Protein AF-A0A7C3TNB1-F1 (afdb_monomer)

Mean predicted aligned error: 11.95 Å

Foldseek 3Di:
DDCLLVVLLVVQLCVCCVPQLVFDKDWDDKDWDDPVPPLCVVFFKKKKKFKDDQKGWIKIKGHHQQVLQSSLCSNVVHGDDGCDPSSQVSVQVSVVSSCVRSQVSRPRDHMDMDRIGMDTPVPDDGPPPWIKMWIWMAGPRGIMIIIDTIDGDHPPPDPDPDDDDDDDDDDDDDDDDDDDDDDDDDDDDDDDDDD

Structure (mmCIF, N/CA/C/O backbone):
data_AF-A0A7C3TNB1-F1
#
_entry.id   AF-A0A7C3TNB1-F1
#
loop_
_atom_site.group_PDB
_atom_site.id
_atom_site.type_symbol
_atom_site.label_atom_id
_atom_site.label_alt_id
_atom_site.label_comp_id
_atom_site.label_asym_id
_atom_site.label_entity_id
_atom_site.label_seq_id
_atom_site.pdbx_PDB_ins_code
_atom_site.Cartn_x
_atom_site.Cartn_y
_atom_site.Cartn_z
_atom_site.occupancy
_atom_site.B_iso_or_equiv
_atom_site.auth_seq_id
_atom_site.auth_comp_id
_atom_site.auth_asym_id
_atom_site.auth_atom_id
_atom_site.pdbx_PDB_model_num
ATOM 1 N N . MET A 1 1 ? -13.016 -4.928 13.320 1.00 65.12 1 MET A N 1
ATOM 2 C CA . MET A 1 1 ? -13.107 -3.866 12.292 1.00 65.12 1 MET A CA 1
ATOM 3 C C . MET A 1 1 ? -14.319 -4.150 11.426 1.00 65.12 1 MET A C 1
ATOM 5 O O . MET A 1 1 ? -14.503 -5.307 11.070 1.00 65.12 1 MET A O 1
ATOM 9 N N . ASN A 1 2 ? -15.154 -3.152 11.138 1.00 78.19 2 ASN A N 1
ATOM 10 C CA . ASN A 1 2 ? -16.321 -3.333 10.271 1.00 78.19 2 ASN A CA 1
ATOM 11 C C . ASN A 1 2 ? -15.871 -3.412 8.796 1.00 78.19 2 ASN A 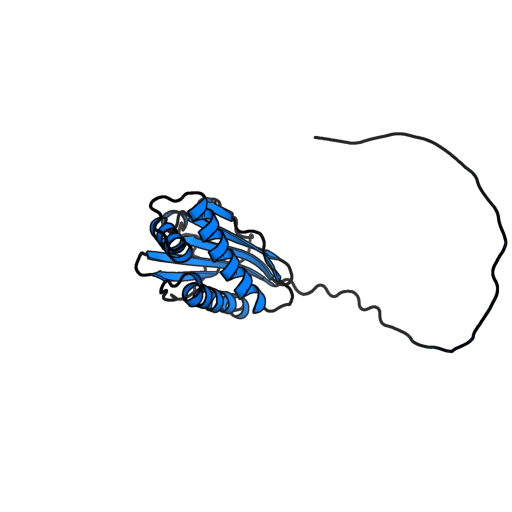C 1
ATOM 13 O O . ASN A 1 2 ? -15.027 -2.627 8.365 1.00 78.19 2 ASN A O 1
ATOM 17 N N . VAL A 1 3 ? -16.440 -4.350 8.031 1.00 82.50 3 VAL A N 1
ATOM 18 C CA . VAL A 1 3 ? -16.178 -4.565 6.593 1.00 82.50 3 VAL A CA 1
ATOM 19 C C . VAL A 1 3 ? -16.434 -3.296 5.765 1.00 82.50 3 VAL A C 1
ATOM 21 O O . VAL A 1 3 ? -15.752 -3.070 4.766 1.00 82.50 3 VAL A O 1
ATOM 24 N N . ALA A 1 4 ? -17.327 -2.413 6.226 1.00 86.56 4 ALA A N 1
ATOM 25 C CA . ALA A 1 4 ? -17.573 -1.099 5.627 1.00 86.56 4 ALA A CA 1
ATOM 26 C C . ALA A 1 4 ? -16.318 -0.201 5.524 1.00 86.56 4 ALA A C 1
ATOM 28 O O . ALA A 1 4 ? -16.255 0.635 4.632 1.00 86.56 4 ALA A O 1
ATOM 29 N N . TYR A 1 5 ? -15.298 -0.399 6.371 1.00 89.62 5 TYR A N 1
ATOM 30 C CA . TYR A 1 5 ? -14.013 0.318 6.285 1.00 89.62 5 TYR A CA 1
ATOM 31 C C . TYR A 1 5 ? -12.974 -0.382 5.391 1.00 89.62 5 TYR A C 1
ATOM 33 O O . TYR A 1 5 ? -11.908 0.175 5.150 1.00 89.62 5 TYR A O 1
ATOM 41 N N . ILE A 1 6 ? -13.254 -1.599 4.910 1.00 92.50 6 ILE A N 1
ATOM 42 C CA . ILE A 1 6 ? -12.349 -2.394 4.063 1.00 92.50 6 ILE A CA 1
ATOM 43 C C . ILE A 1 6 ? -12.781 -2.352 2.596 1.00 92.50 6 ILE A C 1
ATOM 45 O O . ILE A 1 6 ? -11.940 -2.159 1.719 1.00 92.50 6 ILE A O 1
ATOM 49 N N .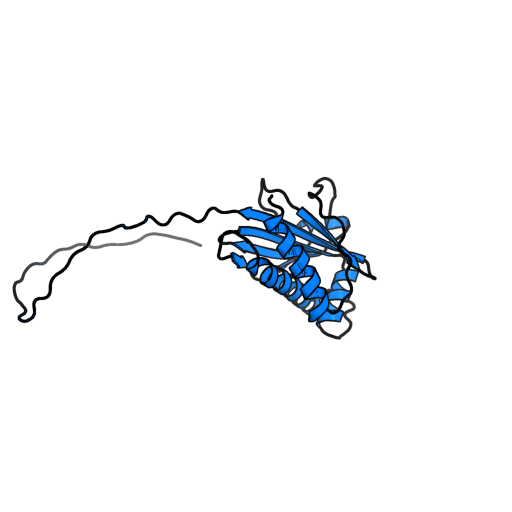 ASN A 1 7 ? -14.085 -2.467 2.324 1.00 94.44 7 ASN A N 1
ATOM 50 C CA . ASN A 1 7 ? -14.630 -2.443 0.963 1.00 94.44 7 ASN A CA 1
ATOM 51 C C . ASN A 1 7 ? -14.191 -1.217 0.131 1.00 94.44 7 ASN A C 1
ATOM 53 O O . ASN A 1 7 ? -13.831 -1.422 -1.029 1.00 94.44 7 ASN A O 1
ATOM 57 N N . PRO A 1 8 ? -14.111 0.015 0.683 1.00 95.50 8 PRO A N 1
ATOM 58 C CA . PRO A 1 8 ? -13.577 1.169 -0.040 1.00 95.50 8 PRO A CA 1
ATOM 59 C C . PRO A 1 8 ? -12.167 0.957 -0.601 1.00 95.50 8 PRO A C 1
ATOM 61 O O . PRO A 1 8 ? -11.894 1.360 -1.727 1.00 95.50 8 P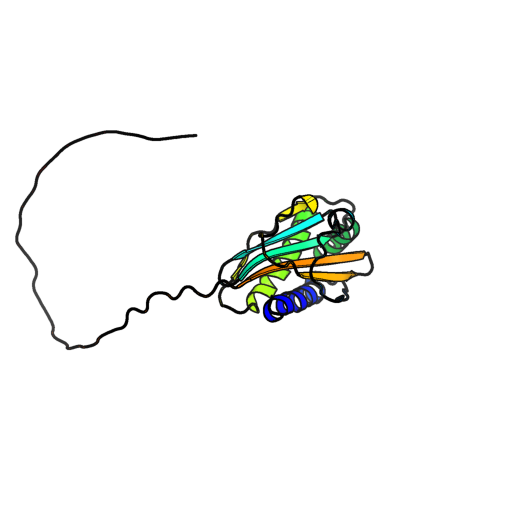RO A O 1
ATOM 64 N N . PHE A 1 9 ? -11.281 0.259 0.119 1.00 96.62 9 PHE A N 1
ATOM 65 C CA . PHE A 1 9 ? -9.929 -0.046 -0.365 1.00 96.62 9 PHE A CA 1
ATOM 66 C C . PHE A 1 9 ? -9.913 -1.132 -1.445 1.00 96.62 9 PHE A C 1
ATOM 68 O O . PHE A 1 9 ? -9.092 -1.053 -2.361 1.00 96.62 9 PHE A O 1
ATOM 75 N N . LEU A 1 10 ? -10.829 -2.108 -1.384 1.00 96.12 10 LEU A N 1
ATOM 76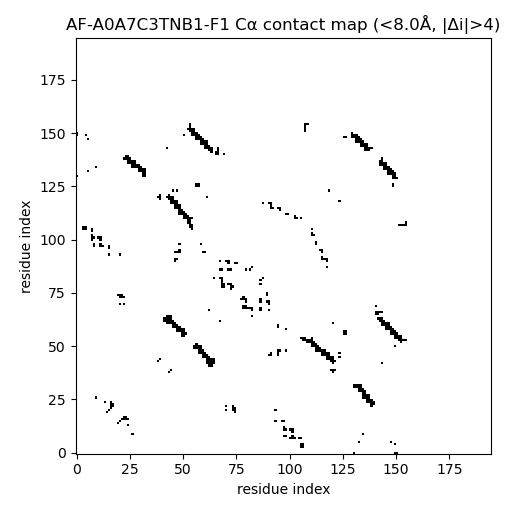 C CA . LEU A 1 10 ? -10.994 -3.125 -2.433 1.00 96.12 10 LEU A CA 1
ATOM 77 C C . LEU A 1 10 ? -11.388 -2.471 -3.763 1.00 96.12 10 LEU A C 1
ATOM 79 O O . LEU A 1 10 ? -10.736 -2.692 -4.788 1.00 96.12 10 LEU A O 1
ATOM 83 N N . THR A 1 11 ? -12.417 -1.622 -3.724 1.00 96.31 11 THR A N 1
ATOM 84 C CA . THR A 1 11 ? -12.925 -0.891 -4.890 1.00 96.31 11 THR A CA 1
ATOM 85 C C . THR A 1 11 ? -11.907 0.131 -5.391 1.00 96.31 11 THR A C 1
ATOM 87 O O . THR A 1 11 ? -11.589 0.136 -6.578 1.00 96.31 11 THR A O 1
ATOM 90 N N . ALA A 1 12 ? -11.320 0.942 -4.503 1.00 97.38 12 ALA A N 1
ATOM 91 C CA . ALA A 1 12 ? -10.315 1.940 -4.870 1.00 97.38 12 ALA A CA 1
ATOM 92 C C . ALA A 1 12 ? -9.081 1.321 -5.535 1.00 97.38 12 ALA 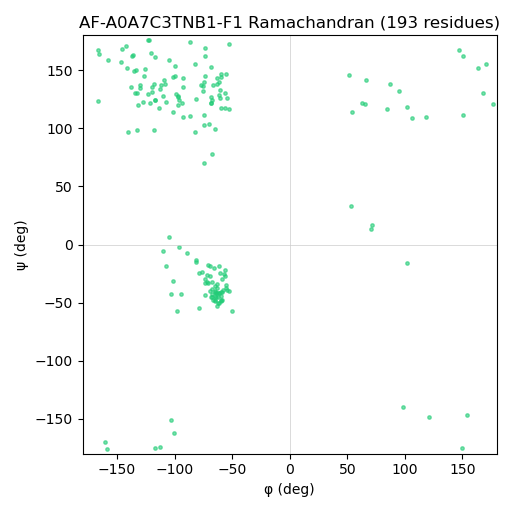A C 1
ATOM 94 O O . ALA A 1 12 ? -8.667 1.788 -6.594 1.00 97.38 12 ALA A O 1
ATOM 95 N N . THR A 1 13 ? -8.518 0.250 -4.962 1.00 97.62 13 THR A N 1
ATOM 96 C CA . THR A 1 13 ? -7.355 -0.434 -5.552 1.00 97.62 13 THR A CA 1
ATOM 97 C C . THR A 1 13 ? -7.710 -1.012 -6.918 1.00 97.62 13 THR A C 1
ATOM 99 O O . THR A 1 13 ? -6.982 -0.789 -7.880 1.00 97.62 13 THR A O 1
ATOM 102 N N . THR A 1 14 ? -8.862 -1.677 -7.043 1.00 96.69 14 THR A N 1
ATOM 103 C CA . THR A 1 14 ? -9.322 -2.228 -8.329 1.00 96.69 14 THR A CA 1
ATOM 104 C C . THR A 1 14 ? -9.468 -1.135 -9.391 1.00 96.69 14 THR A C 1
ATOM 106 O O . THR A 1 14 ? -8.914 -1.268 -10.482 1.00 96.69 14 THR A O 1
ATOM 109 N N . ASN A 1 15 ? -10.123 -0.022 -9.055 1.00 97.00 15 ASN A N 1
ATOM 110 C CA . ASN A 1 15 ? -10.346 1.090 -9.977 1.00 97.00 15 ASN A CA 1
ATOM 111 C C . ASN A 1 15 ? -9.030 1.762 -10.399 1.00 97.00 15 ASN A C 1
ATOM 113 O O . ASN A 1 15 ? -8.798 1.926 -11.593 1.00 97.00 15 ASN A O 1
ATOM 117 N N . VAL A 1 16 ? -8.146 2.105 -9.452 1.00 97.62 16 VAL A N 1
ATOM 118 C CA . VAL A 1 16 ? -6.847 2.750 -9.739 1.00 97.62 16 VAL A CA 1
ATOM 119 C C . VAL A 1 16 ? -5.976 1.874 -10.644 1.00 97.62 16 VAL A C 1
ATOM 121 O O . VAL A 1 16 ? -5.359 2.378 -11.585 1.00 97.62 16 VAL A O 1
ATOM 124 N N . PHE A 1 17 ? -5.958 0.559 -10.415 1.00 97.06 17 PHE A N 1
ATOM 125 C CA . PHE A 1 17 ? -5.195 -0.364 -11.254 1.00 97.06 17 PHE A CA 1
ATOM 126 C C . PHE A 1 17 ? -5.788 -0.552 -12.654 1.00 97.06 17 PHE A C 1
ATOM 128 O O . PHE A 1 17 ? -5.030 -0.710 -13.610 1.00 97.06 17 PHE A O 1
ATOM 135 N N . GLN A 1 18 ? -7.114 -0.486 -12.799 1.00 95.88 18 GLN A N 1
ATOM 136 C CA . GLN A 1 18 ? -7.785 -0.567 -14.098 1.00 95.88 18 GLN A CA 1
ATOM 137 C C . GLN A 1 18 ? -7.632 0.714 -14.931 1.00 95.88 18 GLN A C 1
ATOM 139 O O . GLN A 1 18 ? -7.372 0.623 -16.130 1.00 95.88 18 GLN A O 1
ATOM 144 N N . THR A 1 19 ? -7.786 1.897 -14.328 1.00 94.25 19 THR A N 1
ATOM 145 C CA . THR A 1 19 ? -7.859 3.169 -15.071 1.00 94.25 19 THR A CA 1
ATOM 146 C C . THR A 1 19 ? -6.516 3.888 -15.191 1.00 94.25 19 THR A C 1
ATOM 148 O O . THR A 1 19 ? -6.190 4.378 -16.275 1.00 94.25 19 THR A O 1
ATOM 151 N N . MET A 1 20 ? -5.728 3.929 -14.110 1.00 94.06 20 MET A N 1
ATOM 152 C CA . MET A 1 20 ? -4.499 4.729 -14.025 1.00 94.06 20 MET A CA 1
ATOM 153 C C . MET A 1 20 ? -3.254 3.883 -14.301 1.00 94.06 20 MET A C 1
ATOM 155 O O . MET A 1 20 ? -2.515 4.176 -15.235 1.00 94.06 20 MET A O 1
ATOM 159 N N . VAL A 1 21 ? -3.044 2.805 -13.532 1.00 94.69 21 VAL A N 1
ATOM 160 C CA . VAL A 1 21 ? -1.852 1.936 -13.671 1.00 94.69 21 VAL A CA 1
ATOM 161 C C . VAL A 1 21 ? -1.964 1.006 -14.888 1.00 94.69 21 VAL A C 1
ATOM 163 O O . VAL A 1 21 ? -0.955 0.546 -15.407 1.00 94.69 21 VAL A O 1
ATOM 166 N N . LYS A 1 22 ? -3.190 0.714 -15.351 1.00 93.75 22 LYS A N 1
ATOM 167 C CA . LYS A 1 22 ? -3.499 -0.179 -16.489 1.00 93.75 22 LYS A CA 1
ATOM 168 C C . LYS A 1 22 ? -2.859 -1.571 -16.367 1.00 93.75 22 LYS A C 1
ATOM 170 O O . LYS A 1 22 ? -2.504 -2.207 -17.358 1.00 93.75 22 LYS A O 1
ATOM 175 N N . MET A 1 23 ? -2.735 -2.057 -15.134 1.00 93.75 23 MET A N 1
ATOM 176 C CA . MET A 1 23 ? -2.092 -3.324 -14.795 1.00 93.75 23 MET A CA 1
ATOM 177 C C . MET A 1 23 ? -3.148 -4.296 -14.249 1.00 93.75 23 MET A C 1
ATOM 179 O O . MET A 1 23 ? -3.744 -4.009 -13.210 1.00 93.75 23 MET A O 1
ATOM 183 N N . PRO A 1 24 ? -3.404 -5.445 -14.906 1.00 94.62 24 PRO A N 1
ATOM 184 C CA . PRO A 1 24 ? -4.377 -6.419 -14.422 1.00 94.62 24 PRO A CA 1
ATOM 185 C C . PRO A 1 24 ? -3.997 -6.988 -13.051 1.00 94.62 24 PRO A C 1
ATOM 187 O O . PRO A 1 24 ? -2.893 -7.508 -12.864 1.00 94.62 24 PRO A O 1
ATOM 190 N N . ILE A 1 25 ? -4.947 -6.941 -12.116 1.00 97.19 25 ILE A N 1
ATOM 191 C CA . ILE A 1 25 ? -4.819 -7.504 -10.769 1.00 97.19 25 ILE A CA 1
ATOM 192 C C . ILE A 1 25 ? -5.969 -8.470 -10.480 1.00 97.19 25 ILE A C 1
ATOM 194 O O . ILE A 1 25 ? -7.077 -8.304 -10.990 1.00 97.19 25 ILE A O 1
ATOM 198 N N . ARG A 1 26 ? -5.723 -9.469 -9.630 1.00 97.38 26 ARG A N 1
ATOM 199 C CA . ARG A 1 26 ? -6.766 -10.316 -9.038 1.00 97.38 26 ARG A CA 1
ATOM 200 C C . ARG A 1 26 ? -6.774 -10.127 -7.528 1.00 97.38 26 ARG A C 1
ATOM 202 O O . ARG A 1 26 ? -5.751 -10.331 -6.878 1.00 97.38 26 ARG A O 1
ATOM 209 N N . LEU A 1 27 ? -7.929 -9.766 -6.980 1.00 96.94 27 LEU A N 1
ATOM 210 C CA . LEU A 1 27 ? -8.143 -9.696 -5.539 1.00 96.94 27 LEU A CA 1
ATOM 211 C C . LEU A 1 27 ? -8.109 -11.111 -4.938 1.00 96.94 27 LEU A C 1
ATOM 213 O O . LEU A 1 27 ? -8.897 -11.975 -5.321 1.00 96.94 27 LEU A O 1
ATOM 217 N N . GLY A 1 28 ? -7.201 -11.339 -3.993 1.00 95.31 28 GLY A N 1
ATOM 218 C CA . GLY A 1 28 ? -7.216 -12.502 -3.114 1.00 95.31 28 GLY A CA 1
ATOM 219 C C . GLY A 1 28 ? -8.089 -12.264 -1.878 1.00 95.31 28 GLY A C 1
ATOM 220 O O . GLY A 1 28 ? -8.600 -11.171 -1.647 1.00 95.31 28 GLY A O 1
ATOM 221 N N . LYS A 1 29 ? -8.275 -13.299 -1.056 1.00 93.44 29 LYS A N 1
ATOM 222 C CA . LYS A 1 29 ? -9.135 -13.222 0.134 1.00 93.44 29 LYS A CA 1
ATOM 223 C C . LYS A 1 29 ? -8.520 -12.292 1.201 1.00 93.44 29 LYS A C 1
ATOM 225 O O . LYS A 1 29 ? -7.419 -12.601 1.657 1.00 93.44 29 LYS A O 1
ATOM 230 N N . PRO A 1 30 ? -9.210 -11.221 1.646 1.00 94.25 30 PRO A N 1
ATOM 231 C CA . PRO A 1 30 ? -8.765 -10.424 2.786 1.00 94.25 30 PRO A CA 1
ATOM 232 C C . PRO A 1 30 ? -8.696 -11.270 4.063 1.00 94.25 30 PRO A C 1
ATOM 234 O O . PRO A 1 30 ? -9.584 -12.090 4.321 1.00 94.25 30 PRO A O 1
ATOM 237 N N . CYS A 1 31 ? -7.668 -11.054 4.877 1.00 93.31 31 CYS A N 1
ATOM 238 C CA . CYS A 1 31 ? -7.465 -11.744 6.149 1.00 93.31 31 CYS A CA 1
ATOM 239 C C . CYS A 1 31 ? -7.023 -10.772 7.251 1.00 93.31 31 CYS A C 1
ATOM 241 O O . CYS A 1 31 ? -6.569 -9.662 6.984 1.00 93.31 31 CYS A O 1
ATOM 243 N N . LEU A 1 32 ? -7.157 -11.193 8.511 1.00 93.06 32 LEU A N 1
ATOM 244 C CA . LEU A 1 32 ? -6.418 -10.558 9.600 1.00 93.06 32 LEU A CA 1
ATOM 245 C C . LEU A 1 32 ? -4.926 -10.855 9.393 1.00 93.06 32 LEU A C 1
ATOM 247 O O . LEU A 1 32 ? -4.574 -11.983 9.039 1.00 93.06 32 LEU A O 1
ATOM 251 N N . ARG A 1 33 ? -4.068 -9.854 9.597 1.00 90.31 33 ARG A N 1
ATOM 252 C CA . ARG A 1 33 ? -2.616 -10.010 9.500 1.00 90.31 33 ARG A CA 1
ATOM 253 C C . ARG A 1 33 ? -2.116 -11.042 10.510 1.00 90.31 33 ARG A C 1
ATOM 255 O O . ARG A 1 33 ? -2.449 -10.972 11.690 1.00 90.31 33 ARG A O 1
ATOM 262 N N . ASP A 1 34 ? -1.268 -11.949 10.045 1.00 86.19 34 ASP A N 1
ATOM 263 C CA . ASP A 1 34 ? -0.493 -12.843 10.898 1.00 86.19 34 ASP A CA 1
ATOM 264 C C . ASP A 1 34 ? 0.809 -12.142 11.320 1.00 86.19 34 ASP A C 1
ATOM 266 O O . ASP A 1 34 ? 1.692 -11.914 10.495 1.00 86.19 34 ASP A O 1
ATOM 270 N N . GLU A 1 35 ? 0.942 -11.782 12.599 1.00 79.75 35 GLU A N 1
ATOM 271 C CA . GLU A 1 35 ? 2.157 -11.130 13.116 1.00 79.75 35 GLU A CA 1
ATOM 272 C C . GLU A 1 35 ? 3.370 -12.074 13.194 1.00 79.75 35 GLU A C 1
ATOM 274 O O . GLU A 1 35 ? 4.512 -11.609 13.237 1.00 79.75 35 GLU A O 1
ATOM 279 N N . SER A 1 36 ? 3.162 -13.397 13.149 1.00 75.75 36 SER A N 1
ATOM 280 C CA . SER A 1 36 ? 4.265 -14.357 13.016 1.00 75.75 36 SER A CA 1
ATOM 281 C C . SER A 1 36 ? 4.873 -14.330 11.607 1.00 75.75 36 SER A C 1
ATOM 283 O O . SER A 1 36 ? 6.071 -14.591 11.422 1.00 75.75 36 SER A O 1
ATOM 285 N N . GLN A 1 37 ? 4.077 -13.934 10.605 1.00 77.25 37 GLN A N 1
ATOM 286 C CA . GLN A 1 37 ? 4.526 -13.761 9.234 1.00 77.25 37 GLN A CA 1
ATOM 287 C C . GLN A 1 37 ? 5.361 -12.481 9.115 1.00 77.25 37 GLN A C 1
ATOM 289 O O . GLN A 1 37 ? 4.862 -11.363 9.020 1.00 77.25 37 GLN A O 1
ATOM 294 N N . ARG A 1 38 ? 6.685 -12.657 9.054 1.00 79.50 38 ARG A N 1
ATOM 295 C CA . ARG A 1 38 ? 7.663 -11.577 8.839 1.00 79.50 38 ARG A CA 1
ATOM 296 C C . ARG A 1 38 ? 7.540 -10.978 7.434 1.00 79.50 38 ARG A C 1
ATOM 298 O O . ARG A 1 38 ? 8.351 -11.281 6.558 1.00 79.50 38 ARG A O 1
ATOM 305 N N . LEU A 1 39 ? 6.535 -10.128 7.226 1.00 82.19 39 LEU A N 1
ATOM 306 C CA . LEU A 1 39 ? 6.150 -9.610 5.913 1.00 82.19 39 LEU A CA 1
ATOM 307 C C . LEU A 1 39 ? 7.307 -8.933 5.168 1.00 82.19 39 LEU A C 1
ATOM 309 O O . LEU A 1 39 ? 7.440 -9.133 3.966 1.00 82.19 39 LEU A O 1
ATOM 313 N N . TYR A 1 40 ? 8.203 -8.252 5.889 1.00 81.75 40 TYR A N 1
ATOM 314 C CA . TYR A 1 40 ? 9.408 -7.628 5.333 1.00 81.75 40 TYR A CA 1
ATOM 315 C C . TYR A 1 40 ? 10.335 -8.594 4.565 1.00 81.75 40 TYR A C 1
ATOM 317 O O . TYR A 1 40 ? 11.121 -8.158 3.731 1.00 81.75 40 TYR A O 1
ATOM 325 N N . LYS A 1 41 ? 10.252 -9.912 4.816 1.00 83.50 41 LYS A N 1
ATOM 326 C CA . LYS A 1 41 ? 10.986 -10.938 4.049 1.00 83.50 41 LYS A CA 1
ATOM 327 C C . LYS A 1 41 ? 10.341 -11.269 2.699 1.00 83.50 41 LYS A C 1
ATOM 329 O O . LYS A 1 41 ? 11.020 -11.784 1.819 1.00 83.50 41 LYS A O 1
ATOM 334 N N . LEU A 1 42 ? 9.037 -11.033 2.559 1.00 85.44 42 LEU A N 1
ATOM 335 C CA . LEU A 1 42 ? 8.242 -11.335 1.361 1.00 85.44 42 LEU A CA 1
ATOM 336 C C . LEU A 1 42 ? 7.994 -10.086 0.512 1.00 85.44 42 LEU A C 1
ATOM 338 O O . LEU A 1 42 ? 7.870 -10.169 -0.704 1.00 85.44 42 LEU A O 1
ATOM 342 N N . CYS A 1 43 ? 7.907 -8.933 1.163 1.00 90.62 43 CYS A N 1
ATOM 343 C CA . CYS A 1 43 ? 7.717 -7.612 0.593 1.00 90.62 43 CYS A CA 1
ATOM 344 C C . CYS A 1 43 ? 8.612 -6.671 1.408 1.00 90.62 43 CYS A C 1
ATOM 346 O O . CYS A 1 43 ? 8.214 -6.319 2.512 1.00 90.62 43 CYS A O 1
ATOM 348 N N . PRO A 1 44 ? 9.836 -6.344 0.952 1.00 93.56 44 PRO A N 1
ATOM 349 C CA . PRO A 1 44 ? 10.757 -5.493 1.704 1.00 93.56 44 PRO A CA 1
ATOM 350 C C . PRO A 1 44 ? 10.461 -3.995 1.556 1.00 93.56 44 PRO A C 1
ATOM 352 O O . PRO A 1 44 ? 10.986 -3.211 2.340 1.00 93.56 44 PRO A O 1
ATOM 355 N N . LEU A 1 45 ? 9.648 -3.594 0.571 1.00 95.44 45 LEU A N 1
ATOM 356 C CA . LEU A 1 45 ? 9.290 -2.201 0.305 1.00 95.44 45 LEU A CA 1
ATOM 357 C C . LEU A 1 45 ? 7.833 -1.934 0.697 1.00 95.44 45 LEU A C 1
ATOM 359 O O . LEU A 1 45 ? 6.939 -2.724 0.374 1.00 95.44 45 LEU A O 1
ATOM 363 N N . SER A 1 46 ? 7.589 -0.787 1.331 1.00 96.94 46 SER A N 1
ATOM 364 C CA . SER A 1 46 ? 6.248 -0.324 1.687 1.00 96.94 46 SER A CA 1
ATOM 365 C C . SER A 1 46 ? 6.033 1.145 1.338 1.00 96.94 46 SER A C 1
ATOM 367 O O . SER A 1 46 ? 6.816 1.998 1.750 1.00 96.94 46 SER A O 1
ATOM 369 N N . ALA A 1 47 ? 4.930 1.449 0.652 1.00 97.38 47 ALA A N 1
ATOM 370 C CA . ALA A 1 47 ? 4.406 2.806 0.513 1.00 97.38 47 ALA A CA 1
ATOM 371 C C . ALA A 1 47 ? 3.308 3.035 1.568 1.00 97.38 47 ALA A C 1
ATOM 373 O O . ALA A 1 47 ? 2.363 2.252 1.657 1.00 97.38 47 ALA A O 1
ATOM 374 N N . VAL A 1 48 ? 3.446 4.075 2.389 1.00 97.38 48 VAL A N 1
ATOM 375 C CA . VAL A 1 48 ? 2.629 4.322 3.590 1.00 97.38 48 VAL A CA 1
ATOM 376 C C . VAL A 1 48 ? 1.886 5.650 3.470 1.00 97.38 48 VAL A C 1
ATOM 378 O O . VAL A 1 48 ? 2.497 6.665 3.133 1.00 97.38 48 VAL A O 1
ATOM 381 N N . ILE A 1 49 ? 0.599 5.655 3.827 1.00 97.31 49 ILE A N 1
ATOM 382 C CA . ILE A 1 49 ? -0.212 6.859 4.055 1.00 97.31 49 ILE A CA 1
ATOM 383 C C . ILE A 1 49 ? -0.942 6.742 5.396 1.00 97.31 49 ILE A C 1
ATOM 385 O O . ILE A 1 49 ? -1.504 5.697 5.725 1.00 97.31 49 ILE A O 1
ATOM 389 N N . ALA A 1 50 ? -0.969 7.833 6.161 1.00 96.56 50 ALA A N 1
ATOM 390 C CA . ALA A 1 50 ? -1.796 7.963 7.355 1.00 96.56 50 ALA A CA 1
ATOM 391 C C . ALA A 1 50 ? -3.155 8.600 7.021 1.00 96.56 50 ALA A C 1
ATOM 393 O O . ALA A 1 50 ? -3.233 9.509 6.193 1.00 96.56 50 ALA A O 1
ATOM 394 N N . LEU A 1 51 ? -4.211 8.139 7.692 1.00 95.56 51 LEU A N 1
ATOM 395 C CA . LEU A 1 51 ? -5.568 8.689 7.648 1.00 95.56 51 LEU A CA 1
ATOM 396 C C . LEU A 1 51 ? -5.887 9.370 8.984 1.00 95.56 51 LEU A C 1
ATOM 398 O O . LEU A 1 51 ? -5.531 8.857 10.051 1.00 95.56 51 LEU A O 1
ATOM 402 N N . SER A 1 52 ? -6.584 10.503 8.936 1.00 94.19 52 SER A N 1
ATOM 403 C CA . SER A 1 52 ? -7.101 11.195 10.123 1.00 94.19 52 SER A CA 1
ATOM 404 C C . SER A 1 52 ? -8.445 11.884 9.852 1.00 94.19 52 SER A C 1
ATOM 406 O O . SER A 1 52 ? -8.902 11.964 8.712 1.00 94.19 52 SER A O 1
ATOM 408 N N . GLY A 1 53 ? -9.117 12.333 10.916 1.00 92.31 53 GLY A N 1
ATOM 409 C CA . GLY A 1 53 ? -10.530 12.718 10.883 1.00 92.31 53 GLY A CA 1
ATOM 410 C C . GLY A 1 53 ? -11.412 11.581 11.399 1.00 92.31 53 GLY A C 1
ATOM 411 O O . GLY A 1 53 ? -11.028 10.903 12.351 1.00 92.31 53 GLY A O 1
ATOM 412 N N . ALA A 1 54 ? -12.566 11.360 10.763 1.00 91.12 54 ALA A N 1
ATOM 413 C CA . ALA A 1 54 ? -13.553 10.352 11.179 1.00 91.12 54 ALA A CA 1
ATOM 414 C C . ALA A 1 54 ? -13.014 8.905 11.212 1.00 91.12 54 ALA A C 1
ATOM 416 O O . ALA A 1 54 ? -13.437 8.083 12.025 1.00 91.12 54 ALA A O 1
ATOM 417 N N . ALA A 1 55 ? -12.041 8.602 10.352 1.00 91.38 55 ALA A N 1
ATOM 418 C CA . ALA A 1 55 ? -11.259 7.377 10.396 1.00 91.38 55 ALA A CA 1
ATOM 419 C C . ALA A 1 55 ? -9.791 7.738 10.642 1.00 91.38 55 ALA A C 1
ATOM 421 O O . ALA A 1 55 ? -9.189 8.501 9.885 1.00 91.38 55 ALA A O 1
ATOM 422 N N . ASN A 1 56 ? -9.204 7.172 11.693 1.00 92.44 56 ASN A N 1
ATOM 423 C CA . ASN A 1 56 ? -7.815 7.397 12.073 1.00 92.44 56 ASN A CA 1
ATOM 424 C C . ASN A 1 56 ? -6.994 6.115 11.886 1.00 92.44 56 ASN A C 1
ATOM 426 O O . ASN A 1 56 ? -7.403 5.054 12.356 1.00 92.44 56 ASN A O 1
ATOM 430 N N . GLY A 1 57 ? -5.812 6.193 11.275 1.00 94.25 57 GLY A N 1
ATOM 431 C CA . GLY A 1 57 ? -4.896 5.052 11.198 1.00 94.25 57 GLY A CA 1
ATOM 432 C C . GLY A 1 57 ? -3.953 5.092 10.001 1.00 94.25 57 GLY A C 1
ATOM 433 O O . GLY A 1 57 ? -3.526 6.168 9.596 1.00 94.25 57 GLY A O 1
ATOM 434 N N . VAL A 1 58 ? -3.607 3.924 9.456 1.00 96.06 58 VAL A N 1
ATOM 435 C CA . VAL A 1 58 ? -2.641 3.784 8.353 1.00 96.06 58 VAL A CA 1
ATOM 436 C C . VAL A 1 58 ? -3.125 2.829 7.265 1.00 96.06 58 VAL A C 1
ATOM 438 O O . VAL A 1 58 ? -3.827 1.849 7.530 1.00 96.06 58 VAL A O 1
ATOM 441 N N . VAL A 1 59 ? -2.698 3.125 6.040 1.00 96.94 59 VAL A N 1
ATOM 442 C CA . VAL A 1 59 ? -2.822 2.289 4.846 1.00 96.94 59 VAL A CA 1
ATOM 443 C C . VAL A 1 59 ? -1.417 2.071 4.302 1.00 96.94 59 VAL A C 1
ATOM 445 O O . VAL A 1 59 ? -0.653 3.025 4.135 1.00 96.94 59 VAL A O 1
ATOM 448 N N . VAL A 1 60 ? -1.067 0.814 4.050 1.00 97.31 60 VAL A N 1
ATOM 449 C CA . VAL A 1 60 ? 0.286 0.415 3.663 1.00 97.31 60 VAL A CA 1
ATOM 450 C C . VAL A 1 60 ? 0.216 -0.504 2.455 1.00 97.31 60 VAL A C 1
ATOM 452 O O . VAL A 1 60 ? -0.383 -1.571 2.514 1.00 97.31 60 VAL A O 1
ATOM 455 N N . MET A 1 61 ? 0.844 -0.109 1.354 1.00 97.75 61 MET A N 1
ATOM 456 C CA . MET A 1 61 ? 1.044 -0.964 0.190 1.00 97.75 61 MET A CA 1
ATOM 457 C C . MET A 1 61 ? 2.404 -1.648 0.320 1.00 97.75 61 MET A C 1
ATOM 459 O O . MET A 1 61 ? 3.432 -0.986 0.226 1.00 97.75 61 MET A O 1
ATOM 463 N N . CYS A 1 62 ? 2.410 -2.958 0.558 1.00 96.81 62 CYS A N 1
ATOM 464 C CA . CYS A 1 62 ? 3.593 -3.809 0.699 1.00 96.81 62 CYS A CA 1
ATOM 465 C C . CYS A 1 62 ? 3.875 -4.546 -0.619 1.00 96.81 62 CYS A C 1
ATOM 467 O O . CYS A 1 62 ? 2.976 -5.164 -1.195 1.00 96.81 62 CYS A O 1
ATOM 469 N N . LEU A 1 63 ? 5.118 -4.486 -1.101 1.00 95.75 63 LEU A N 1
ATOM 470 C CA . LEU A 1 63 ? 5.510 -4.960 -2.432 1.00 95.75 63 LEU A CA 1
ATOM 471 C C . LEU A 1 63 ? 6.934 -5.543 -2.489 1.00 95.75 63 LEU A C 1
ATOM 473 O O . LEU A 1 63 ? 7.816 -5.219 -1.692 1.00 95.75 63 LEU A O 1
ATOM 477 N N . THR A 1 64 ? 7.169 -6.399 -3.488 1.00 96.12 64 THR A N 1
ATOM 478 C CA . THR A 1 64 ? 8.523 -6.804 -3.911 1.00 96.12 64 THR A CA 1
ATOM 479 C C . THR A 1 64 ? 9.133 -5.756 -4.850 1.00 96.12 64 THR A C 1
ATOM 481 O O . THR A 1 64 ? 8.376 -5.098 -5.566 1.00 96.12 64 THR A O 1
ATOM 484 N N . PRO A 1 65 ? 10.474 -5.643 -4.959 1.00 95.69 65 PRO A N 1
ATOM 485 C CA . PRO A 1 65 ? 11.117 -4.751 -5.929 1.00 95.69 65 PRO A CA 1
ATOM 486 C C . PRO A 1 65 ? 10.653 -4.988 -7.373 1.00 95.69 65 PRO A C 1
ATOM 488 O O . PRO A 1 65 ? 10.380 -4.038 -8.096 1.00 95.69 65 PRO A O 1
ATOM 491 N N . ARG A 1 66 ? 10.458 -6.250 -7.784 1.00 96.50 66 ARG A N 1
ATOM 492 C CA . ARG A 1 66 ? 9.944 -6.593 -9.124 1.00 96.50 66 ARG A CA 1
ATOM 493 C C . ARG A 1 66 ? 8.554 -6.005 -9.386 1.00 96.50 66 ARG A C 1
ATOM 495 O O . ARG A 1 66 ? 8.298 -5.472 -10.465 1.00 96.50 66 ARG A O 1
ATOM 502 N N . VAL A 1 67 ? 7.661 -6.103 -8.402 1.00 97.25 67 VAL A N 1
ATOM 503 C CA . VAL A 1 67 ? 6.314 -5.527 -8.486 1.00 97.25 67 VAL A CA 1
ATOM 504 C C . VAL A 1 67 ? 6.387 -3.994 -8.463 1.00 97.25 67 VAL A C 1
ATOM 506 O O . VAL A 1 67 ? 5.722 -3.363 -9.278 1.00 97.25 67 VAL A O 1
ATOM 509 N N . ALA A 1 68 ? 7.265 -3.416 -7.632 1.00 97.31 68 ALA A N 1
ATOM 510 C CA . ALA A 1 68 ? 7.572 -1.981 -7.570 1.00 97.31 68 ALA A CA 1
ATOM 511 C C . ALA A 1 68 ? 7.883 -1.397 -8.955 1.00 97.31 68 ALA A C 1
ATOM 513 O O . ALA A 1 68 ? 7.192 -0.500 -9.435 1.00 97.31 68 ALA A O 1
ATOM 514 N N . LEU A 1 69 ? 8.893 -1.975 -9.614 1.00 97.62 69 LEU A N 1
ATOM 515 C CA . LEU A 1 69 ? 9.369 -1.556 -10.929 1.00 97.62 69 LEU A CA 1
ATOM 516 C C . LEU A 1 69 ? 8.280 -1.690 -11.985 1.00 97.62 69 LEU A C 1
ATOM 518 O O . LEU A 1 69 ? 8.109 -0.791 -12.801 1.00 97.62 69 LEU A O 1
ATOM 522 N N . THR A 1 70 ? 7.512 -2.781 -11.955 1.00 97.31 70 THR A N 1
ATOM 523 C CA . THR A 1 70 ? 6.449 -3.018 -12.943 1.00 97.31 70 THR A CA 1
ATOM 524 C C . THR A 1 70 ? 5.303 -2.014 -12.788 1.00 97.31 70 THR A C 1
ATOM 526 O O . THR A 1 70 ? 4.839 -1.469 -13.785 1.00 97.31 70 THR A O 1
ATOM 529 N N . MET A 1 71 ? 4.882 -1.719 -11.552 1.00 97.31 71 MET A N 1
ATOM 530 C CA . MET A 1 71 ? 3.841 -0.724 -11.263 1.00 97.31 71 MET A CA 1
ATOM 531 C C . MET A 1 71 ? 4.275 0.694 -11.648 1.00 97.31 71 MET A C 1
ATOM 533 O O . MET A 1 71 ? 3.534 1.387 -12.343 1.00 97.31 71 MET A O 1
ATOM 537 N N . ALA A 1 72 ? 5.483 1.105 -11.247 1.00 97.31 72 ALA A N 1
ATOM 538 C CA . ALA A 1 72 ? 6.039 2.403 -11.619 1.00 97.31 72 ALA A CA 1
ATOM 539 C C . ALA A 1 72 ? 6.203 2.529 -13.142 1.00 97.31 72 ALA A C 1
ATOM 541 O O . ALA A 1 72 ? 5.833 3.550 -13.716 1.00 97.31 72 ALA A O 1
ATOM 542 N N . SER A 1 73 ? 6.669 1.466 -13.810 1.00 97.25 73 SER A N 1
ATOM 543 C CA . SER A 1 73 ? 6.828 1.459 -15.269 1.00 97.25 73 SER A CA 1
ATOM 544 C C . SER A 1 73 ? 5.496 1.606 -16.001 1.00 97.25 73 SER A C 1
ATOM 546 O O . SER A 1 73 ? 5.395 2.351 -16.975 1.00 97.25 73 SER A O 1
ATOM 548 N N . ALA A 1 74 ? 4.459 0.913 -15.521 1.00 96.31 74 ALA A N 1
ATOM 549 C CA . ALA A 1 74 ? 3.123 0.968 -16.100 1.00 96.31 74 ALA A CA 1
ATOM 550 C C . ALA A 1 74 ? 2.459 2.344 -15.904 1.00 96.31 74 ALA A C 1
ATOM 552 O O . ALA A 1 74 ? 1.829 2.848 -16.832 1.00 96.31 74 ALA A O 1
ATOM 553 N N . LEU A 1 75 ? 2.658 2.983 -14.742 1.00 95.56 75 LEU A N 1
ATOM 554 C CA . LEU A 1 75 ? 2.165 4.337 -14.472 1.00 95.56 75 LEU A CA 1
ATOM 555 C C . LEU A 1 75 ? 2.893 5.406 -15.306 1.00 95.56 75 LEU A C 1
ATOM 557 O O . LEU A 1 75 ? 2.247 6.284 -15.871 1.00 95.56 75 LEU A O 1
ATOM 561 N N . ALA A 1 76 ? 4.225 5.339 -15.385 1.00 95.12 76 ALA A N 1
ATOM 562 C CA . ALA A 1 76 ? 5.044 6.337 -16.078 1.00 95.12 76 ALA A CA 1
ATOM 563 C C . ALA A 1 76 ? 5.116 6.138 -17.604 1.00 95.12 76 ALA A C 1
ATOM 565 O O . ALA A 1 76 ? 5.606 7.012 -18.316 1.00 95.12 76 ALA A O 1
ATOM 566 N N . GLY A 1 77 ? 4.686 4.980 -18.118 1.00 94.62 77 GLY A N 1
ATOM 567 C CA . GLY A 1 77 ? 4.774 4.637 -19.541 1.00 94.62 77 GLY A CA 1
ATOM 568 C C . GLY A 1 77 ? 6.196 4.347 -20.045 1.00 94.62 77 GLY A C 1
ATOM 569 O O . GLY A 1 77 ? 6.421 4.359 -21.254 1.00 94.62 77 GLY A O 1
ATOM 570 N N . ARG A 1 78 ? 7.156 4.084 -19.146 1.00 95.94 78 ARG A N 1
ATOM 571 C CA . ARG A 1 78 ? 8.565 3.781 -19.464 1.00 95.94 78 ARG A CA 1
ATOM 572 C C . ARG A 1 78 ? 9.116 2.697 -18.543 1.00 95.94 78 ARG A C 1
ATOM 574 O O . ARG A 1 78 ? 8.681 2.600 -17.407 1.00 95.94 78 ARG A O 1
ATOM 581 N N . THR A 1 79 ? 10.097 1.916 -18.984 1.00 96.56 79 THR A N 1
ATOM 582 C CA . THR A 1 79 ? 10.707 0.872 -18.140 1.00 96.56 79 THR A CA 1
ATOM 583 C C . THR A 1 79 ? 11.634 1.463 -17.070 1.00 96.56 79 THR A C 1
ATOM 585 O O . THR A 1 79 ? 12.419 2.371 -17.354 1.00 96.56 79 THR A O 1
ATOM 588 N N . PHE A 1 80 ? 11.587 0.896 -15.861 1.00 97.00 80 PHE A N 1
ATOM 589 C CA . PHE A 1 80 ? 12.576 1.084 -14.793 1.00 97.00 80 PHE A CA 1
ATOM 590 C C . PHE A 1 80 ? 13.260 -0.244 -14.443 1.00 97.00 80 PHE A C 1
ATOM 592 O O . PHE A 1 80 ? 12.599 -1.273 -14.308 1.00 97.00 80 PHE A O 1
ATOM 599 N N . GLU A 1 81 ? 14.577 -0.208 -14.232 1.00 95.88 81 GLU A N 1
ATOM 600 C CA . GLU A 1 81 ? 15.391 -1.393 -13.895 1.00 95.88 81 GLU A CA 1
ATOM 601 C C . GLU A 1 81 ? 15.859 -1.417 -12.429 1.00 95.88 81 GLU A C 1
ATOM 603 O O . GLU A 1 81 ? 16.207 -2.472 -11.899 1.00 95.88 81 GLU A O 1
ATOM 608 N N . LYS A 1 82 ? 15.840 -0.263 -11.753 1.00 96.38 82 LYS A N 1
ATOM 609 C CA . LYS A 1 82 ? 16.265 -0.073 -10.358 1.00 96.38 82 LYS A CA 1
ATOM 610 C C . LYS A 1 82 ? 15.222 0.741 -9.598 1.00 96.38 82 LYS A C 1
ATOM 612 O O . LYS A 1 82 ? 14.527 1.555 -10.193 1.00 96.38 82 LYS A O 1
ATOM 617 N N . VAL A 1 83 ? 15.104 0.512 -8.290 1.00 94.56 83 VAL A N 1
ATOM 618 C CA . VAL A 1 83 ? 14.222 1.312 -7.429 1.00 94.56 83 VAL A CA 1
ATOM 619 C C . VAL A 1 83 ? 14.977 2.584 -7.049 1.00 94.56 83 VAL A C 1
ATOM 621 O O . VAL A 1 83 ? 15.815 2.562 -6.150 1.00 94.56 83 VAL A O 1
ATOM 624 N N . ASP A 1 84 ? 14.711 3.659 -7.780 1.00 95.06 84 ASP A N 1
ATOM 625 C CA . ASP A 1 84 ? 15.223 5.011 -7.551 1.00 95.06 84 ASP A CA 1
ATOM 626 C C . ASP A 1 84 ? 14.089 5.970 -7.146 1.00 95.06 84 ASP A C 1
ATOM 628 O O . ASP A 1 84 ? 12.963 5.537 -6.890 1.00 95.06 84 ASP A O 1
ATOM 632 N N . ASP A 1 85 ? 14.389 7.262 -7.021 1.00 95.19 85 ASP A N 1
ATOM 633 C CA . ASP A 1 85 ? 13.433 8.255 -6.525 1.00 95.19 85 ASP A CA 1
ATOM 634 C C . ASP A 1 85 ? 12.205 8.412 -7.437 1.00 95.19 85 ASP A C 1
ATOM 636 O O . ASP A 1 85 ? 11.095 8.511 -6.927 1.00 95.19 85 ASP A O 1
ATOM 640 N N . GLU A 1 86 ? 12.345 8.275 -8.761 1.00 96.06 86 GLU A N 1
ATOM 641 C CA . GLU A 1 86 ? 11.192 8.274 -9.677 1.00 96.06 86 GLU A CA 1
ATOM 642 C C . GLU A 1 86 ? 10.270 7.064 -9.454 1.00 96.06 86 GLU A C 1
ATOM 644 O O . GLU A 1 86 ? 9.044 7.202 -9.438 1.00 96.06 86 GLU A O 1
ATOM 649 N N . VAL A 1 87 ? 10.837 5.872 -9.226 1.00 96.31 87 VAL A N 1
ATOM 650 C CA . VAL A 1 87 ? 10.050 4.688 -8.837 1.00 96.31 87 VAL A CA 1
ATOM 651 C C . VAL A 1 87 ? 9.375 4.909 -7.483 1.00 96.31 87 VAL A C 1
ATOM 653 O O . VAL A 1 87 ? 8.236 4.474 -7.286 1.00 96.31 87 VAL A O 1
ATOM 656 N N . ARG A 1 88 ? 10.050 5.585 -6.546 1.00 95.25 88 ARG A N 1
ATOM 657 C CA . ARG A 1 88 ? 9.501 5.878 -5.217 1.00 95.25 88 ARG A CA 1
ATOM 658 C C . ARG A 1 88 ? 8.332 6.857 -5.299 1.00 95.25 88 ARG A C 1
ATOM 660 O O . ARG A 1 88 ? 7.288 6.573 -4.711 1.00 95.25 88 ARG A O 1
ATOM 667 N N . ASP A 1 89 ? 8.455 7.923 -6.079 1.00 95.75 89 ASP A N 1
ATOM 668 C CA . ASP A 1 89 ? 7.390 8.902 -6.296 1.00 95.75 89 ASP A CA 1
ATOM 669 C C . ASP A 1 89 ? 6.189 8.276 -7.020 1.00 95.75 89 ASP A C 1
ATOM 671 O O . ASP A 1 89 ? 5.055 8.411 -6.559 1.00 95.75 89 ASP A O 1
ATOM 675 N N . ALA A 1 90 ? 6.417 7.479 -8.071 1.00 96.56 90 ALA A N 1
ATOM 676 C CA . ALA A 1 90 ? 5.350 6.767 -8.781 1.00 96.56 90 ALA A CA 1
ATOM 677 C C . ALA A 1 90 ? 4.547 5.822 -7.861 1.00 96.56 90 ALA A C 1
ATOM 679 O O . ALA A 1 90 ? 3.318 5.757 -7.934 1.00 96.56 90 ALA A O 1
ATOM 680 N N . LEU A 1 91 ? 5.221 5.103 -6.957 1.00 97.62 91 LEU A N 1
ATOM 681 C CA . LEU A 1 91 ? 4.563 4.248 -5.960 1.00 97.62 91 LEU A CA 1
ATOM 682 C C . LEU A 1 91 ? 3.853 5.062 -4.871 1.00 97.62 91 LEU A C 1
ATOM 684 O O . LEU A 1 91 ? 2.808 4.632 -4.372 1.00 97.62 91 LEU A O 1
ATOM 688 N N . GLY A 1 92 ? 4.393 6.236 -4.534 1.00 96.44 92 GLY A N 1
ATOM 689 C CA . GLY A 1 92 ? 3.748 7.230 -3.687 1.00 96.44 92 GLY A CA 1
ATOM 690 C C . GLY A 1 92 ? 2.418 7.698 -4.276 1.00 96.44 92 GLY A C 1
ATOM 691 O O . GLY A 1 92 ? 1.396 7.639 -3.592 1.00 96.44 92 GLY A O 1
ATOM 692 N N . GLU A 1 93 ? 2.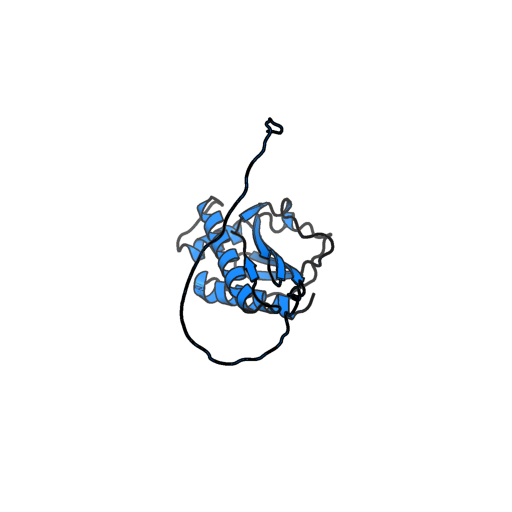398 8.059 -5.559 1.00 96.62 93 GLU A N 1
ATOM 693 C CA . GLU A 1 93 ? 1.171 8.465 -6.248 1.00 96.62 93 GLU A CA 1
ATOM 694 C C . GLU A 1 93 ? 0.152 7.327 -6.372 1.00 96.62 93 GLU A C 1
ATOM 696 O O . GLU A 1 93 ? -1.044 7.559 -6.197 1.00 96.62 93 GLU A O 1
ATOM 701 N N . ILE A 1 94 ? 0.581 6.076 -6.571 1.00 97.81 94 ILE A N 1
ATOM 702 C CA . ILE A 1 94 ? -0.343 4.927 -6.570 1.00 97.81 94 ILE A CA 1
ATOM 703 C C . ILE A 1 94 ? -1.045 4.785 -5.215 1.00 97.81 94 ILE A C 1
ATOM 705 O O . ILE A 1 94 ? -2.277 4.715 -5.176 1.00 97.81 94 ILE A O 1
ATOM 709 N N . VAL A 1 95 ? -0.310 4.780 -4.094 1.00 97.75 95 VAL A N 1
ATOM 710 C CA . VAL A 1 95 ? -0.951 4.667 -2.771 1.00 97.75 95 VAL A CA 1
ATOM 711 C C . VAL A 1 95 ? -1.785 5.914 -2.434 1.00 97.75 95 VAL A C 1
ATOM 713 O O . VAL A 1 95 ? -2.851 5.782 -1.829 1.00 97.75 95 VAL A O 1
ATOM 716 N N . ASN A 1 96 ? -1.375 7.100 -2.899 1.00 97.19 96 ASN A N 1
ATOM 717 C CA . ASN A 1 96 ? -2.117 8.359 -2.771 1.00 97.19 96 ASN A CA 1
ATOM 718 C C . ASN A 1 96 ? -3.453 8.331 -3.529 1.00 97.19 96 ASN A C 1
ATOM 720 O O . ASN A 1 96 ? -4.490 8.670 -2.957 1.00 97.19 96 ASN A O 1
ATOM 724 N N . MET A 1 97 ? -3.473 7.831 -4.767 1.00 97.25 97 MET A N 1
ATOM 725 C CA . MET A 1 97 ? -4.707 7.620 -5.529 1.00 97.25 97 MET A CA 1
ATOM 726 C C . MET A 1 97 ? -5.629 6.594 -4.855 1.00 97.25 97 MET A C 1
ATOM 728 O O . MET A 1 97 ? -6.836 6.826 -4.769 1.00 97.25 97 MET A O 1
ATOM 732 N N . ILE A 1 98 ? -5.083 5.490 -4.328 1.00 97.81 98 ILE A N 1
ATOM 733 C CA . ILE A 1 98 ? -5.868 4.466 -3.616 1.00 97.81 98 ILE A CA 1
ATOM 734 C C . ILE A 1 98 ? -6.501 5.056 -2.352 1.00 97.81 98 ILE A C 1
ATOM 736 O O . ILE A 1 98 ? -7.718 4.974 -2.183 1.00 97.81 98 ILE A O 1
ATOM 740 N N . ALA A 1 99 ? -5.711 5.691 -1.483 1.00 96.69 99 ALA A N 1
ATOM 741 C CA . ALA A 1 99 ? -6.208 6.297 -0.249 1.00 96.69 99 ALA A CA 1
ATOM 742 C C . ALA A 1 99 ? -7.163 7.474 -0.530 1.00 96.69 99 ALA A C 1
ATOM 744 O O . ALA A 1 99 ? -8.200 7.606 0.121 1.00 96.69 99 ALA A O 1
ATOM 745 N N . GLY A 1 100 ? -6.854 8.299 -1.535 1.00 95.94 100 GLY A N 1
ATOM 746 C CA . GLY A 1 100 ? -7.656 9.441 -1.976 1.00 95.94 100 GLY A CA 1
ATOM 747 C C . GLY A 1 100 ? -8.978 9.062 -2.644 1.00 95.94 100 GLY A C 1
ATOM 748 O O . GLY A 1 100 ? -9.938 9.832 -2.558 1.00 95.94 100 GLY A O 1
ATOM 749 N N . SER A 1 101 ? -9.058 7.882 -3.263 1.00 96.00 101 SER A N 1
ATOM 750 C CA . SER A 1 101 ? -10.318 7.298 -3.723 1.00 96.00 101 SER A CA 1
ATOM 751 C C . SER A 1 101 ? -11.081 6.669 -2.557 1.00 96.00 101 SER A C 1
ATOM 753 O O . SER A 1 101 ? -12.216 7.062 -2.311 1.00 96.00 101 SER A O 1
ATOM 755 N N . ALA A 1 102 ? -10.455 5.761 -1.797 1.00 96.00 102 ALA A N 1
ATOM 756 C CA . ALA A 1 102 ? -11.108 5.015 -0.719 1.00 96.00 102 ALA A CA 1
ATOM 757 C C . ALA A 1 102 ? -11.713 5.924 0.360 1.00 96.00 102 ALA A C 1
ATOM 759 O O . ALA A 1 102 ? -12.816 5.667 0.832 1.00 96.00 102 ALA A O 1
ATOM 760 N N . LYS A 1 103 ? -11.035 7.023 0.724 1.00 93.69 103 LYS A N 1
ATOM 761 C CA . LYS A 1 103 ? -11.501 7.939 1.778 1.00 93.69 103 LYS A CA 1
ATOM 762 C C . LYS A 1 103 ? -12.851 8.611 1.497 1.00 93.69 103 LYS A C 1
ATOM 764 O O . LYS A 1 103 ? -13.445 9.140 2.428 1.00 93.69 103 LYS A O 1
ATOM 769 N N . LYS A 1 104 ? -13.304 8.638 0.237 1.00 92.00 104 LYS A N 1
ATOM 770 C CA . LYS A 1 104 ? -14.602 9.212 -0.162 1.00 92.00 104 LYS A CA 1
ATOM 771 C C . LYS A 1 104 ? -15.772 8.323 0.259 1.00 92.00 104 LYS A C 1
ATOM 773 O O . LYS A 1 104 ? -16.842 8.841 0.553 1.00 92.00 104 LYS A O 1
ATOM 778 N N . ASP A 1 105 ? -15.526 7.016 0.323 1.00 92.19 105 ASP A N 1
ATOM 779 C CA . ASP A 1 105 ? -16.522 5.986 0.619 1.00 92.19 105 ASP A CA 1
ATOM 780 C C . ASP A 1 105 ? -16.371 5.434 2.055 1.00 92.19 105 ASP A C 1
ATOM 782 O O . ASP A 1 105 ? -17.038 4.469 2.429 1.00 92.19 105 ASP A O 1
ATOM 786 N N . LEU A 1 106 ? -15.483 6.022 2.873 1.00 92.25 106 LEU A N 1
ATOM 787 C CA . LEU A 1 106 ? -15.349 5.674 4.289 1.00 92.25 106 LEU A CA 1
ATOM 788 C C . LEU A 1 106 ? -16.509 6.276 5.106 1.00 92.25 106 LEU A C 1
ATOM 790 O O . LEU A 1 106 ? -16.787 7.471 4.986 1.00 92.25 106 LEU A O 1
ATOM 794 N N . PRO A 1 107 ? -17.166 5.490 5.978 1.00 87.25 107 PRO A N 1
ATOM 795 C CA . PRO A 1 107 ? -18.201 6.013 6.860 1.00 87.25 107 PRO A CA 1
ATOM 796 C C . PRO A 1 107 ? -17.612 6.856 8.006 1.00 87.25 107 PRO A C 1
ATOM 798 O O . PRO A 1 107 ? -16.426 6.780 8.321 1.00 87.25 107 PRO A O 1
ATOM 801 N N . GLY A 1 108 ? -18.471 7.667 8.633 1.00 82.25 108 GLY A N 1
ATOM 802 C CA . GLY A 1 108 ? -18.141 8.502 9.798 1.00 82.25 108 GLY A CA 1
ATOM 803 C C . GLY A 1 108 ? -17.912 9.990 9.498 1.00 82.25 108 GLY A C 1
ATOM 804 O O . GLY A 1 108 ? -17.972 10.802 10.418 1.00 82.25 108 GLY A O 1
ATOM 805 N N . GLY A 1 109 ? -17.702 10.380 8.235 1.00 83.62 109 GLY A N 1
ATOM 806 C CA . GLY A 1 109 ? -17.567 11.783 7.824 1.00 83.62 109 GLY A CA 1
ATOM 807 C C . GLY A 1 109 ? -16.228 12.099 7.157 1.00 83.62 109 GLY A C 1
ATOM 808 O O . GLY A 1 109 ? -15.662 11.269 6.453 1.00 83.62 109 GLY A O 1
ATOM 809 N N . LEU A 1 110 ? -15.730 13.328 7.333 1.00 89.88 110 LEU A N 1
ATOM 810 C CA . LEU A 1 110 ? -14.546 13.799 6.613 1.00 89.88 110 LEU A CA 1
ATOM 811 C C . LEU A 1 110 ? -13.269 13.070 7.065 1.00 89.88 110 LEU A C 1
ATOM 813 O O . LEU A 1 110 ? -12.917 13.069 8.247 1.00 89.88 110 LEU A O 1
ATOM 817 N N . VAL A 1 111 ? -12.545 12.520 6.087 1.00 94.06 111 VAL A N 1
ATOM 818 C CA . VAL A 1 111 ? -11.230 11.893 6.260 1.00 94.06 111 VAL A CA 1
ATOM 819 C C . VAL A 1 111 ? -10.184 12.625 5.416 1.00 94.06 111 VAL A C 1
ATOM 821 O O . VAL A 1 111 ? -10.363 12.877 4.216 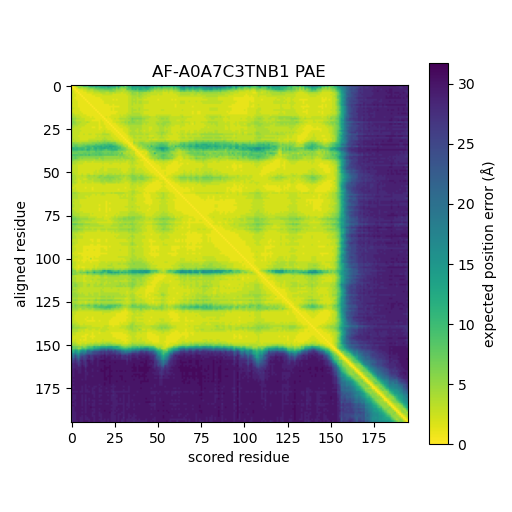1.00 94.06 111 VAL A O 1
ATOM 824 N N . THR A 1 112 ? -9.057 12.957 6.036 1.00 94.62 112 THR A N 1
ATOM 825 C CA . THR A 1 112 ? -7.862 13.492 5.378 1.00 94.62 112 THR A CA 1
ATOM 826 C C . THR A 1 112 ? -6.781 12.413 5.288 1.00 94.62 112 THR A C 1
ATOM 828 O O . THR A 1 112 ? -6.823 11.402 5.988 1.00 94.62 112 THR A O 1
ATOM 831 N N . ILE A 1 113 ? -5.841 12.599 4.360 1.00 96.31 113 ILE A N 1
ATOM 832 C CA . ILE A 1 113 ? -4.718 11.684 4.121 1.00 96.31 113 ILE A CA 1
ATOM 833 C C . ILE A 1 113 ? -3.408 12.465 4.182 1.00 96.31 113 ILE A C 1
ATOM 835 O O . ILE A 1 113 ? -3.373 13.632 3.788 1.00 96.31 113 ILE A O 1
ATOM 839 N N . SER A 1 114 ? -2.349 11.837 4.691 1.00 96.69 114 SER A N 1
ATOM 840 C CA . SER A 1 114 ? -0.995 12.395 4.651 1.00 96.69 114 SER A CA 1
ATOM 841 C C . SER A 1 114 ? -0.398 12.331 3.244 1.00 96.69 114 SER A C 1
ATOM 843 O O . SER A 1 114 ? -0.890 11.607 2.380 1.00 96.69 114 SER A O 1
ATOM 845 N N . THR A 1 115 ? 0.737 13.004 3.045 1.00 95.25 115 THR A N 1
ATOM 846 C CA . THR A 1 115 ? 1.622 12.674 1.923 1.00 95.25 115 THR A CA 1
ATOM 847 C C . THR A 1 115 ? 2.096 11.214 2.021 1.00 95.25 115 THR A C 1
ATOM 849 O O . THR A 1 115 ? 2.253 10.699 3.141 1.00 95.25 115 THR A O 1
ATOM 852 N N . PRO A 1 116 ? 2.309 10.532 0.882 1.00 95.19 116 PRO A N 1
ATOM 853 C CA . PRO A 1 116 ? 2.880 9.193 0.856 1.00 95.19 116 PRO A CA 1
ATOM 854 C C . PRO A 1 116 ? 4.348 9.200 1.287 1.00 95.19 116 PRO A C 1
ATOM 856 O O . PRO A 1 116 ? 5.067 10.184 1.107 1.00 95.19 116 PRO A O 1
ATOM 859 N N . ARG A 1 117 ? 4.816 8.077 1.836 1.00 93.81 117 ARG A N 1
ATOM 860 C CA . ARG A 1 117 ? 6.241 7.828 2.108 1.00 93.81 117 ARG A CA 1
ATOM 861 C C . ARG A 1 117 ? 6.606 6.401 1.734 1.00 93.81 117 ARG A C 1
ATOM 863 O O . ARG A 1 117 ? 5.881 5.484 2.115 1.00 93.81 117 ARG A O 1
ATOM 870 N N . LEU A 1 118 ? 7.740 6.203 1.061 1.00 94.62 118 LEU A N 1
ATOM 871 C CA . LEU A 1 118 ? 8.317 4.869 0.887 1.00 94.62 118 LEU A CA 1
ATOM 872 C C . LEU A 1 118 ? 9.405 4.582 1.915 1.00 94.62 118 LEU A C 1
ATOM 874 O O . LEU A 1 118 ? 10.371 5.337 2.051 1.00 94.62 118 LEU A O 1
ATOM 878 N N . VAL A 1 119 ? 9.249 3.448 2.586 1.00 94.81 119 VAL A N 1
ATOM 879 C CA . VAL A 1 119 ? 10.117 2.948 3.653 1.00 94.81 119 VAL A CA 1
ATOM 880 C C . VAL A 1 119 ? 10.376 1.456 3.458 1.00 94.81 119 VAL A C 1
ATOM 882 O O . VAL A 1 119 ? 9.626 0.773 2.752 1.00 94.81 119 VAL A O 1
ATOM 885 N N . ASP A 1 120 ? 11.403 0.931 4.121 1.00 94.31 120 ASP A N 1
ATOM 886 C CA . ASP A 1 120 ? 11.529 -0.516 4.280 1.00 94.31 120 ASP A CA 1
ATOM 887 C C . ASP A 1 120 ? 10.343 -1.034 5.100 1.00 94.31 120 ASP A C 1
ATOM 889 O O . ASP A 1 120 ? 9.976 -0.452 6.122 1.00 94.31 120 ASP A O 1
ATOM 893 N N . THR A 1 121 ? 9.767 -2.170 4.717 1.00 93.69 121 THR A N 1
ATOM 894 C CA . THR A 1 121 ? 8.598 -2.751 5.401 1.00 93.69 121 THR A CA 1
ATOM 895 C C . THR A 1 121 ? 8.874 -3.082 6.874 1.00 93.69 121 THR A C 1
ATOM 897 O O . THR A 1 121 ? 7.957 -3.081 7.692 1.00 93.69 121 THR A O 1
ATOM 900 N N . ALA A 1 122 ? 10.141 -3.304 7.242 1.00 91.38 122 ALA A N 1
ATOM 901 C CA . ALA A 1 122 ? 10.575 -3.485 8.629 1.00 91.38 122 ALA A CA 1
ATOM 902 C C . ALA A 1 122 ? 10.494 -2.203 9.490 1.00 91.38 122 ALA A C 1
ATOM 904 O O . ALA A 1 122 ? 10.498 -2.301 10.714 1.00 91.38 122 ALA A O 1
ATOM 905 N N . GLN A 1 123 ? 10.412 -1.019 8.872 1.00 93.00 123 GLN A N 1
ATOM 906 C CA . GLN A 1 123 ? 10.308 0.285 9.542 1.00 93.00 123 GLN A CA 1
ATOM 907 C C . GLN A 1 123 ? 8.854 0.787 9.656 1.00 93.00 123 GLN A C 1
ATOM 909 O O . GLN A 1 123 ? 8.608 1.860 10.208 1.00 93.00 123 GLN A O 1
ATOM 914 N N . VAL A 1 124 ? 7.871 0.049 9.126 1.00 93.25 124 VAL A N 1
ATOM 915 C CA . VAL A 1 124 ? 6.468 0.484 9.125 1.00 93.25 124 VAL A CA 1
ATOM 916 C C . VAL A 1 124 ? 5.860 0.340 10.520 1.00 93.25 124 VAL A C 1
ATOM 918 O O . VAL A 1 124 ? 5.607 -0.768 10.995 1.00 93.25 124 VAL A O 1
ATOM 921 N N . ALA A 1 125 ? 5.559 1.474 11.150 1.00 90.88 125 ALA A N 1
ATOM 922 C CA . ALA A 1 125 ? 4.833 1.527 12.412 1.00 90.88 125 ALA A CA 1
ATOM 923 C C . ALA A 1 125 ? 3.314 1.412 12.190 1.00 90.88 125 ALA A C 1
ATOM 925 O O . ALA A 1 125 ? 2.715 2.213 11.470 1.00 90.88 125 ALA A O 1
ATOM 926 N N . TYR A 1 126 ? 2.687 0.443 12.857 1.00 92.19 126 TYR A N 1
ATOM 927 C CA . TYR A 1 126 ? 1.232 0.286 12.914 1.00 92.19 126 TYR A CA 1
ATOM 928 C C . TYR A 1 126 ? 0.707 0.824 14.256 1.00 92.19 126 TYR A C 1
ATOM 930 O O . TYR A 1 126 ? 1.390 0.666 15.271 1.00 92.19 126 TYR A O 1
ATOM 938 N N . PRO A 1 127 ? -0.486 1.449 14.311 1.00 89.56 127 PRO A N 1
ATOM 939 C CA . PRO A 1 127 ? -1.056 1.910 15.573 1.00 89.56 127 PRO A CA 1
ATOM 940 C C . PRO A 1 127 ? -1.291 0.743 16.545 1.00 89.56 127 PRO A C 1
ATOM 942 O O . PRO A 1 127 ? -1.980 -0.221 16.214 1.00 89.56 127 PRO A O 1
ATOM 945 N N . ALA A 1 128 ? -0.743 0.848 17.757 1.00 87.06 128 ALA A N 1
ATOM 946 C CA . ALA A 1 128 ? -0.823 -0.208 18.762 1.00 87.06 128 ALA A CA 1
ATOM 947 C C . ALA A 1 128 ? -2.275 -0.563 19.138 1.00 87.06 128 ALA A C 1
ATOM 949 O O . ALA A 1 128 ? -3.149 0.305 19.212 1.00 87.06 128 ALA A O 1
ATOM 950 N N . GLY A 1 129 ? -2.525 -1.852 19.395 1.00 85.56 129 GLY A N 1
ATOM 951 C CA . GLY A 1 129 ? -3.834 -2.357 19.823 1.00 85.56 129 GLY A CA 1
ATOM 952 C C . GLY A 1 129 ? -4.926 -2.331 18.747 1.00 85.56 129 GLY A C 1
ATOM 953 O O . GLY A 1 129 ? -6.101 -2.480 19.080 1.00 85.56 129 GLY A O 1
ATOM 954 N N . ARG A 1 130 ? -4.578 -2.134 17.466 1.00 87.12 130 ARG A N 1
ATOM 955 C CA . ARG A 1 130 ? -5.538 -2.127 16.351 1.00 87.12 130 ARG A CA 1
ATOM 956 C C . ARG A 1 130 ? -5.328 -3.334 15.438 1.00 87.12 130 ARG A C 1
ATOM 958 O O . ARG A 1 130 ? -4.187 -3.633 15.097 1.00 87.12 130 ARG A O 1
ATOM 965 N N . PRO A 1 131 ? -6.401 -4.008 14.982 1.00 90.75 131 PRO A N 1
ATOM 966 C CA . PRO A 1 131 ? -6.264 -5.057 13.983 1.00 90.75 131 PRO A CA 1
ATOM 967 C C . PRO A 1 131 ? -5.729 -4.466 12.674 1.00 90.75 131 PRO A C 1
ATOM 969 O O . PRO A 1 131 ? -6.107 -3.361 12.272 1.00 90.75 131 PRO A O 1
ATOM 972 N N . VAL A 1 132 ? -4.877 -5.228 11.997 1.00 94.06 132 VAL A N 1
ATOM 973 C CA . VAL A 1 132 ? -4.411 -4.938 10.639 1.00 94.06 132 VAL A CA 1
ATOM 974 C C . VAL A 1 132 ? -5.082 -5.942 9.707 1.00 94.06 132 VAL A C 1
ATOM 976 O O . VAL A 1 132 ? -4.969 -7.148 9.920 1.00 94.06 132 VAL A O 1
ATOM 979 N N . ILE A 1 133 ? -5.810 -5.464 8.702 1.00 94.94 133 ILE A N 1
ATOM 980 C CA . ILE A 1 133 ? -6.409 -6.313 7.668 1.00 94.94 133 ILE A CA 1
ATOM 981 C C . ILE A 1 133 ? -5.487 -6.305 6.455 1.00 94.94 133 ILE A C 1
ATOM 983 O O . ILE A 1 133 ? -5.240 -5.244 5.885 1.00 94.94 133 ILE A O 1
ATOM 987 N N . SER A 1 134 ? -4.997 -7.4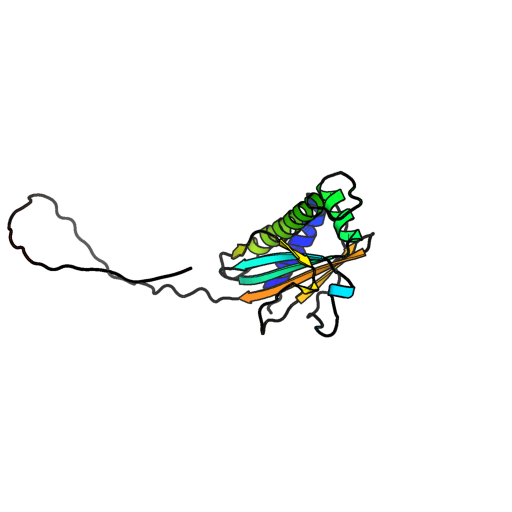77 6.062 1.00 95.31 134 SER A N 1
ATOM 988 C CA . SER A 1 134 ? -4.134 -7.666 4.898 1.00 95.31 134 SER A CA 1
ATOM 989 C C . SER A 1 134 ? -4.977 -8.111 3.700 1.00 95.31 134 SER A C 1
ATOM 991 O O . SER A 1 134 ? -5.738 -9.080 3.766 1.00 95.31 134 SER A O 1
ATOM 993 N N . ILE A 1 135 ? -4.846 -7.390 2.590 1.00 96.19 135 ILE A N 1
ATOM 994 C CA . ILE A 1 135 ? -5.610 -7.571 1.355 1.00 96.19 135 ILE A CA 1
ATOM 995 C C . ILE A 1 135 ? -4.616 -7.942 0.244 1.00 96.19 135 ILE A C 1
ATOM 997 O O . ILE A 1 135 ? -3.941 -7.059 -0.291 1.00 96.19 135 ILE A O 1
ATOM 1001 N N . PRO A 1 136 ? -4.458 -9.234 -0.090 1.00 96.12 136 PRO A N 1
ATOM 1002 C CA . PRO A 1 136 ? -3.528 -9.663 -1.126 1.00 96.12 136 PRO A CA 1
ATOM 1003 C C . PRO A 1 136 ? -4.087 -9.395 -2.529 1.00 96.12 136 PRO A C 1
ATOM 1005 O O . PRO A 1 136 ? -5.242 -9.704 -2.816 1.00 96.12 136 PRO A O 1
ATOM 1008 N N . PHE A 1 137 ? -3.235 -8.902 -3.424 1.00 97.25 137 PHE A N 1
ATOM 1009 C CA . PHE A 1 137 ? -3.533 -8.705 -4.840 1.00 97.25 137 PHE A CA 1
ATOM 1010 C C . PHE A 1 137 ? -2.464 -9.385 -5.703 1.00 97.25 137 PHE A C 1
ATOM 1012 O O . PHE A 1 137 ? -1.269 -9.096 -5.597 1.00 97.25 137 PHE A O 1
ATOM 1019 N N . ASP A 1 138 ? -2.900 -10.299 -6.566 1.00 96.62 138 ASP A N 1
ATOM 1020 C CA . ASP A 1 138 ? -2.033 -11.044 -7.478 1.00 96.62 138 ASP A CA 1
ATOM 1021 C C . ASP A 1 138 ? -1.931 -10.354 -8.839 1.00 96.62 138 ASP A C 1
ATOM 1023 O O . ASP A 1 138 ? -2.939 -9.964 -9.430 1.00 96.62 138 ASP A O 1
ATOM 1027 N N . THR A 1 139 ? -0.712 -10.273 -9.367 1.00 96.12 139 THR A N 1
ATOM 1028 C CA . THR A 1 139 ? -0.403 -9.759 -10.709 1.00 96.12 139 THR A CA 1
ATOM 1029 C C . THR A 1 139 ? 0.347 -10.818 -11.529 1.00 96.12 139 THR A C 1
ATOM 1031 O O . THR A 1 139 ? 0.706 -11.877 -11.011 1.00 96.12 139 THR A O 1
ATOM 1034 N N . SER A 1 140 ? 0.639 -10.540 -12.802 1.00 94.81 140 SER A N 1
ATOM 1035 C CA . SER A 1 140 ? 1.469 -11.414 -13.650 1.00 94.81 140 SER A CA 1
ATOM 1036 C C . SER A 1 140 ? 2.936 -11.529 -13.201 1.00 94.81 140 SER A C 1
ATOM 1038 O O . SER A 1 140 ? 3.608 -12.490 -13.568 1.00 94.81 140 SER A O 1
ATOM 1040 N N . VAL A 1 141 ? 3.444 -10.576 -12.410 1.00 95.00 141 VAL A N 1
ATOM 1041 C CA . VAL A 1 141 ? 4.863 -10.497 -12.001 1.00 95.00 141 VAL A CA 1
ATOM 1042 C C . VAL A 1 141 ? 5.104 -10.803 -10.518 1.00 95.00 141 VAL A C 1
ATOM 1044 O O . VAL A 1 141 ? 6.255 -10.880 -10.088 1.00 95.00 141 VAL A O 1
ATOM 1047 N N . GLY A 1 142 ? 4.037 -10.985 -9.736 1.00 94.56 142 GLY A N 1
ATOM 1048 C CA . GLY A 1 142 ? 4.094 -11.248 -8.298 1.00 94.56 142 GLY A CA 1
ATOM 1049 C C . GLY A 1 142 ? 2.876 -10.714 -7.543 1.00 94.56 142 GLY A C 1
ATOM 1050 O O . GLY A 1 142 ? 1.930 -10.199 -8.140 1.00 94.56 142 GLY A O 1
ATOM 1051 N N . ARG A 1 143 ? 2.915 -10.824 -6.215 1.00 94.62 143 ARG A N 1
ATOM 1052 C CA . ARG A 1 143 ? 1.883 -10.315 -5.302 1.00 94.62 143 ARG A CA 1
ATOM 1053 C C . ARG A 1 143 ? 2.305 -8.978 -4.689 1.00 94.62 143 ARG A C 1
ATOM 1055 O O . ARG A 1 143 ? 3.479 -8.791 -4.371 1.00 94.62 143 ARG A O 1
ATOM 1062 N N . PHE A 1 144 ? 1.333 -8.099 -4.476 1.00 96.69 144 PHE A N 1
ATOM 1063 C CA . PHE A 1 144 ? 1.408 -7.010 -3.499 1.00 96.69 144 PHE A CA 1
ATOM 1064 C C . PHE A 1 144 ? 0.277 -7.166 -2.480 1.00 96.69 144 PHE A C 1
ATOM 1066 O O . PHE A 1 144 ? -0.653 -7.952 -2.680 1.00 96.69 144 PHE A O 1
ATOM 1073 N N . ILE A 1 145 ? 0.374 -6.464 -1.358 1.00 97.00 145 ILE A N 1
ATOM 1074 C CA . ILE A 1 145 ? -0.615 -6.520 -0.280 1.00 97.00 145 ILE A CA 1
ATOM 1075 C C . ILE A 1 145 ? -0.946 -5.086 0.128 1.00 97.00 145 ILE A C 1
ATOM 1077 O O . ILE A 1 145 ? -0.037 -4.300 0.379 1.00 97.00 145 ILE A O 1
ATOM 1081 N N . ILE A 1 146 ? -2.233 -4.749 0.206 1.00 97.19 146 ILE A N 1
ATOM 1082 C CA . ILE A 1 146 ? -2.698 -3.532 0.879 1.00 97.19 146 ILE A CA 1
ATOM 1083 C C . ILE A 1 146 ? -3.053 -3.911 2.314 1.00 97.19 146 ILE A C 1
ATOM 1085 O O . ILE A 1 146 ? -3.886 -4.785 2.538 1.00 97.19 146 ILE A O 1
ATOM 1089 N N . GLU A 1 147 ? -2.426 -3.271 3.289 1.00 96.06 147 GLU A N 1
ATOM 1090 C CA . GLU A 1 147 ? -2.700 -3.461 4.707 1.00 96.06 147 GLU A CA 1
ATOM 1091 C C . GLU A 1 147 ? -3.385 -2.223 5.274 1.00 96.06 147 GLU A C 1
ATOM 1093 O O . GLU A 1 147 ? -2.917 -1.098 5.099 1.00 96.06 147 GLU A O 1
ATOM 1098 N N . VAL A 1 148 ? -4.515 -2.435 5.943 1.00 96.12 148 VAL A N 1
ATOM 1099 C CA . VAL A 1 148 ? -5.377 -1.373 6.466 1.00 96.12 148 VAL A CA 1
ATOM 1100 C C . VAL A 1 148 ? -5.508 -1.553 7.972 1.00 96.12 148 VAL A C 1
ATOM 1102 O O . VAL A 1 148 ? -5.965 -2.595 8.443 1.00 96.12 148 VAL A O 1
ATOM 1105 N N . SER A 1 149 ? -5.125 -0.532 8.737 1.00 94.75 149 SER A N 1
ATOM 1106 C CA . SER A 1 149 ? -5.330 -0.493 10.185 1.00 94.75 149 SER A CA 1
ATOM 1107 C C . SER A 1 149 ? -5.918 0.851 10.584 1.00 94.75 149 SER A C 1
ATOM 1109 O O . SER A 1 149 ? -5.215 1.854 10.696 1.00 94.75 149 SER A O 1
ATOM 1111 N N . LEU A 1 150 ? -7.236 0.863 10.762 1.00 92.44 150 LEU A N 1
ATOM 1112 C CA . LEU A 1 150 ? -8.037 2.034 11.100 1.00 92.44 150 LEU A CA 1
ATOM 1113 C C . LEU A 1 150 ? -8.723 1.872 12.463 1.00 92.44 150 LEU A C 1
ATOM 1115 O O . LEU A 1 150 ? -8.903 0.772 12.987 1.00 92.44 150 LEU A O 1
ATOM 1119 N N . LYS A 1 151 ? -9.142 2.998 13.022 1.00 89.50 151 LYS A N 1
ATOM 1120 C CA . LYS A 1 151 ? -10.108 3.107 14.108 1.00 89.50 151 LYS A CA 1
ATOM 1121 C C . LYS A 1 151 ? -11.143 4.137 13.666 1.00 89.50 151 LYS A C 1
ATOM 1123 O O . LYS A 1 151 ? -10.772 5.188 13.146 1.00 89.50 151 LYS A O 1
ATOM 1128 N N . GLU A 1 152 ? -12.413 3.820 13.869 1.00 84.81 152 GLU A N 1
ATOM 1129 C CA . GLU A 1 152 ? -13.482 4.812 13.838 1.00 84.81 152 GLU A CA 1
ATOM 1130 C C . GLU A 1 152 ? -13.300 5.749 15.033 1.00 84.81 152 GLU A C 1
ATOM 1132 O O . GLU A 1 152 ? -13.203 5.291 16.177 1.00 84.81 152 GLU A O 1
ATOM 1137 N N . GLU A 1 153 ? -13.217 7.047 14.771 1.00 75.81 153 GLU A N 1
ATOM 1138 C CA . GLU A 1 153 ? -13.280 8.054 15.819 1.00 75.81 153 GLU A CA 1
ATOM 1139 C C . GLU A 1 153 ? -14.688 8.638 15.788 1.00 75.81 153 GLU A C 1
ATOM 1141 O O . GLU A 1 153 ? -15.094 9.249 14.799 1.00 75.81 153 GLU A O 1
ATOM 1146 N N . ALA A 1 154 ? -15.456 8.395 16.854 1.00 59.38 154 ALA A N 1
ATOM 1147 C CA . ALA A 1 154 ? -16.808 8.921 16.955 1.00 59.38 154 ALA A CA 1
ATOM 1148 C C . ALA A 1 154 ? -16.755 10.444 16.799 1.00 59.38 154 ALA A C 1
ATOM 1150 O O . ALA A 1 154 ? -15.949 11.105 17.459 1.00 59.38 154 ALA A O 1
ATOM 1151 N N . ALA A 1 155 ? -17.602 10.993 15.924 1.00 54.22 155 ALA A N 1
ATOM 1152 C CA . ALA A 1 155 ? -17.670 12.431 15.712 1.00 54.22 155 ALA A CA 1
ATOM 1153 C C . ALA A 1 155 ? -17.869 13.125 17.065 1.00 54.22 155 ALA A C 1
ATOM 1155 O O . ALA A 1 155 ? -18.874 12.894 17.744 1.00 54.22 155 ALA A O 1
ATOM 1156 N N . ALA A 1 156 ? -16.891 13.942 17.466 1.00 47.41 156 ALA A N 1
ATOM 1157 C CA . ALA A 1 156 ? -16.977 14.703 18.698 1.00 47.41 156 ALA A CA 1
ATOM 1158 C C . ALA A 1 156 ? -18.255 15.542 18.640 1.00 47.41 156 ALA A C 1
ATOM 1160 O O . ALA A 1 156 ? -18.414 16.376 17.747 1.00 47.41 156 ALA A O 1
ATOM 1161 N N . GLN A 1 157 ? -19.179 15.284 19.566 1.00 40.69 157 GLN A N 1
ATOM 1162 C CA . GLN A 1 157 ? -20.406 16.056 19.677 1.00 40.69 157 GLN A CA 1
ATOM 1163 C C . GLN A 1 157 ? -20.016 17.483 20.059 1.00 40.69 157 GLN A C 1
ATOM 1165 O O . GLN A 1 157 ? -19.736 17.770 21.223 1.00 40.69 157 GLN A O 1
ATOM 1170 N N . SER A 1 158 ? -19.971 18.378 19.071 1.00 43.56 158 SER A N 1
ATOM 1171 C CA . SER A 1 158 ? -19.902 19.812 19.324 1.00 43.56 158 SER A CA 1
ATOM 1172 C C . SER A 1 158 ? -21.080 20.172 20.233 1.00 43.56 158 SER A C 1
ATOM 1174 O O . SER A 1 158 ? -22.213 19.828 19.879 1.00 43.56 158 SER A O 1
ATOM 1176 N N . PRO A 1 159 ? -20.861 20.821 21.391 1.00 43.75 159 PRO A N 1
ATOM 1177 C CA . PRO A 1 159 ? -21.947 21.137 22.306 1.00 43.75 159 PRO A CA 1
ATOM 1178 C C . PRO A 1 159 ? -22.973 22.017 21.590 1.00 43.75 159 PRO A C 1
ATOM 1180 O O . PRO A 1 159 ? -22.671 23.122 21.141 1.00 43.75 159 PRO A O 1
ATOM 1183 N N . SER A 1 160 ? -24.191 21.496 21.456 1.00 44.50 160 SER A N 1
ATOM 1184 C CA . SER A 1 160 ? -25.288 22.164 20.771 1.00 44.50 160 SER A CA 1
ATOM 1185 C C . SER A 1 160 ? -25.771 23.360 21.587 1.00 44.50 160 SER A C 1
ATOM 1187 O O . SER A 1 160 ? -26.512 23.193 22.558 1.00 44.50 160 SER A O 1
ATOM 1189 N N . SER A 1 161 ? -25.407 24.570 21.169 1.00 47.03 161 SER A N 1
ATOM 1190 C CA . SER A 1 161 ? -25.980 25.817 21.677 1.00 47.03 161 SER A CA 1
ATOM 1191 C C . SER A 1 161 ? -27.396 26.048 21.129 1.00 47.03 161 SER A C 1
ATOM 1193 O O . SER A 1 1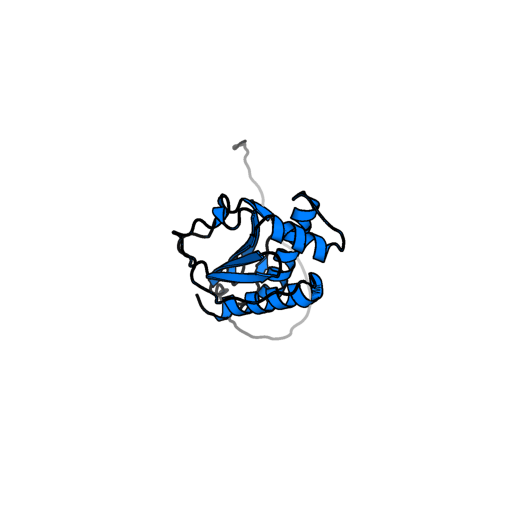61 ? -27.649 26.957 20.340 1.00 47.03 161 SER A O 1
ATOM 1195 N N . GLY A 1 162 ? -28.350 25.234 21.585 1.00 39.38 162 GLY A N 1
ATOM 1196 C CA . GLY A 1 162 ? -29.738 25.690 21.683 1.00 39.38 162 GLY A CA 1
ATOM 1197 C C . GLY A 1 162 ? -29.870 26.656 22.873 1.00 39.38 162 GLY A C 1
ATOM 1198 O O . GLY A 1 162 ? -29.199 26.471 23.882 1.00 39.38 162 GLY A O 1
ATOM 1199 N N . GLY A 1 163 ? -30.692 27.705 22.844 1.00 40.06 163 GLY A N 1
ATOM 1200 C CA . GLY A 1 163 ? -31.538 28.185 21.752 1.00 40.06 163 GLY A CA 1
ATOM 1201 C C . GLY A 1 163 ? -32.793 28.894 22.279 1.00 40.06 163 GLY A C 1
ATOM 1202 O O . GLY A 1 163 ? -33.669 28.234 22.823 1.00 40.06 163 GLY A O 1
ATOM 1203 N N . ALA A 1 164 ? -32.880 30.215 22.091 1.00 40.50 164 ALA A N 1
ATOM 1204 C CA . ALA A 1 164 ? -34.087 31.059 22.172 1.00 40.50 164 ALA A CA 1
ATOM 1205 C C . ALA A 1 164 ? -33.710 32.433 21.546 1.00 40.50 164 ALA A C 1
ATOM 1207 O O . ALA A 1 164 ? -32.660 32.959 21.902 1.00 40.50 164 ALA A O 1
ATOM 1208 N N . ALA A 1 165 ? -34.342 33.021 20.515 1.00 39.62 165 ALA A N 1
ATOM 1209 C CA . ALA A 1 165 ? -35.772 33.257 20.235 1.00 39.62 165 ALA A CA 1
ATOM 1210 C C . ALA A 1 165 ? -36.399 34.186 21.301 1.00 39.62 165 ALA A C 1
ATOM 1212 O O . ALA A 1 165 ? -36.342 33.839 22.471 1.00 39.62 165 ALA A O 1
ATOM 1213 N N . GLN A 1 166 ? -37.001 35.358 21.050 1.00 39.22 166 GLN A N 1
ATOM 1214 C CA . GLN A 1 166 ? -37.304 36.245 19.893 1.00 39.22 166 GLN A CA 1
ATOM 1215 C C . GLN A 1 166 ? -37.116 37.703 20.425 1.00 39.22 166 GLN A C 1
ATOM 1217 O O . GLN A 1 166 ? -36.958 37.867 21.628 1.00 39.22 166 GLN A O 1
ATOM 1222 N N . GLY A 1 167 ? -37.109 38.837 19.716 1.00 31.91 167 GLY A N 1
ATOM 1223 C CA . GLY A 1 167 ? -37.569 39.295 18.396 1.00 31.91 167 GLY A CA 1
ATOM 1224 C C . GLY A 1 167 ? -37.982 40.784 18.549 1.00 31.91 167 GLY A C 1
ATOM 1225 O O . GLY A 1 167 ? -38.126 41.247 19.676 1.00 31.91 167 GLY A O 1
ATOM 1226 N N . GLY A 1 168 ? -38.203 41.541 17.465 1.00 30.92 168 GLY A N 1
ATOM 1227 C CA . GLY A 1 168 ? -38.846 42.874 17.549 1.00 30.92 168 GLY A CA 1
ATOM 1228 C C . GLY A 1 168 ? -38.017 44.080 17.078 1.00 30.92 168 GLY A C 1
ATOM 1229 O O . GLY A 1 168 ? -37.080 44.523 17.727 1.00 30.92 168 GLY A O 1
ATOM 1230 N N . SER A 1 169 ? -38.438 44.626 15.937 1.00 34.91 169 SER A N 1
ATOM 1231 C CA . SER A 1 169 ? -37.969 45.852 15.274 1.00 34.91 169 SER A CA 1
ATOM 1232 C C . SER A 1 169 ? -38.006 47.129 16.138 1.00 34.91 169 SER A C 1
ATOM 1234 O O . SER A 1 169 ? -38.950 47.334 16.897 1.00 34.91 169 SER A O 1
ATOM 1236 N N . GLY A 1 170 ? -37.056 48.048 15.923 1.00 32.09 170 GLY A N 1
ATOM 1237 C CA . GLY A 1 170 ? -37.102 49.424 16.440 1.00 32.09 170 GLY A CA 1
ATOM 1238 C C . GLY A 1 170 ? -35.836 50.213 16.092 1.00 32.09 170 GLY A C 1
ATOM 1239 O O . GLY A 1 170 ? -34.735 49.793 16.429 1.00 32.09 170 GLY A O 1
ATOM 1240 N N . ALA A 1 171 ? -35.962 51.333 15.376 1.00 32.69 171 ALA A N 1
ATOM 1241 C CA . ALA A 1 171 ? -34.815 52.025 14.786 1.00 32.69 171 ALA A CA 1
ATOM 1242 C C . ALA A 1 171 ? -34.312 53.245 15.586 1.00 32.69 171 ALA A C 1
ATOM 1244 O O . ALA A 1 171 ? -35.103 54.009 16.131 1.00 32.69 171 ALA A O 1
ATOM 1245 N N . LYS A 1 172 ? -33.010 53.516 15.392 1.00 33.94 172 LYS A N 1
ATOM 1246 C CA . LYS A 1 172 ? -32.385 54.849 15.239 1.00 33.94 172 LYS A CA 1
ATOM 1247 C C . LYS A 1 172 ? -31.782 55.560 16.476 1.00 33.94 172 LYS A C 1
ATOM 1249 O O . LYS A 1 172 ? -32.453 55.886 17.446 1.00 33.94 172 LYS A O 1
ATOM 1254 N N . THR A 1 173 ? -30.555 56.039 16.225 1.00 30.36 173 THR A N 1
ATOM 1255 C CA . THR A 1 173 ? -29.873 57.257 16.732 1.00 30.36 173 THR A CA 1
ATOM 1256 C C . THR A 1 173 ? -29.070 57.271 18.046 1.00 30.36 173 THR A C 1
ATOM 1258 O O . THR A 1 173 ? -29.528 56.849 19.095 1.00 30.36 173 THR A O 1
ATOM 1261 N N . ALA A 1 174 ? -27.927 57.968 17.922 1.00 32.78 174 ALA A N 1
ATOM 1262 C CA . ALA A 1 174 ? -27.105 58.656 18.927 1.00 32.78 174 ALA A CA 1
ATOM 1263 C C . ALA A 1 174 ? -26.053 57.855 19.732 1.00 32.78 174 ALA A C 1
ATOM 1265 O O . ALA A 1 174 ? -26.348 56.995 20.552 1.00 32.78 174 ALA A O 1
ATOM 1266 N N . ALA A 1 175 ? -24.797 58.252 19.511 1.00 33.75 175 ALA A N 1
ATOM 1267 C CA . ALA A 1 175 ? -23.626 58.033 20.364 1.00 33.75 175 ALA A CA 1
ATOM 1268 C C . ALA A 1 175 ? -23.341 59.340 21.163 1.00 33.75 175 ALA A C 1
ATOM 1270 O O . ALA A 1 175 ? -24.154 60.263 21.093 1.00 33.75 175 ALA A O 1
ATOM 1271 N N . PRO A 1 176 ? -22.147 59.545 21.749 1.00 50.25 176 PRO A N 1
ATOM 1272 C CA . PRO A 1 176 ? -21.536 58.852 22.895 1.00 50.25 176 PRO A CA 1
ATOM 1273 C C . PRO A 1 176 ? -21.194 59.844 24.041 1.00 50.25 176 PRO A C 1
ATOM 1275 O O . PRO A 1 176 ? -21.287 61.048 23.831 1.00 50.25 176 PRO A O 1
ATOM 1278 N N . ALA A 1 177 ? -20.706 59.370 25.203 1.00 33.66 177 ALA A N 1
ATOM 1279 C CA . ALA A 1 177 ? -19.650 60.020 26.023 1.00 33.66 177 ALA A CA 1
ATOM 1280 C C . ALA A 1 177 ? -19.471 59.360 27.409 1.00 33.66 177 ALA A C 1
ATOM 1282 O O . ALA A 1 177 ? -20.426 58.831 27.969 1.00 33.66 177 ALA A O 1
ATOM 1283 N N . GLY A 1 178 ? -18.271 59.515 27.993 1.00 31.75 178 GLY A N 1
ATOM 1284 C CA . GLY A 1 178 ? -18.011 59.326 29.429 1.00 31.75 178 GLY A CA 1
ATOM 1285 C C . GLY A 1 178 ? -17.342 57.998 29.823 1.00 31.75 178 GLY A C 1
ATOM 1286 O O . GLY A 1 178 ? -17.991 56.969 29.717 1.00 31.75 178 GLY A O 1
ATOM 1287 N N . ASN A 1 179 ? -16.148 57.895 30.418 1.00 35.44 179 ASN A N 1
ATOM 1288 C CA . ASN A 1 179 ? -14.883 58.659 30.521 1.00 35.44 179 ASN A CA 1
ATOM 1289 C C . ASN A 1 179 ? -14.127 58.074 31.750 1.00 35.44 179 ASN A C 1
ATOM 1291 O O . ASN A 1 179 ? -14.789 57.667 32.699 1.00 35.44 179 ASN A O 1
ATOM 1295 N N . ALA A 1 180 ? -12.785 58.135 31.764 1.00 35.81 180 ALA A N 1
ATOM 1296 C CA . ALA A 1 180 ? -11.871 57.803 32.880 1.00 35.81 180 ALA A CA 1
ATOM 1297 C C . ALA A 1 180 ? -11.831 56.308 33.324 1.00 35.81 180 ALA A C 1
ATOM 1299 O O . ALA A 1 180 ? -12.848 55.634 33.360 1.00 35.81 180 ALA A O 1
ATOM 1300 N N . ALA A 1 181 ? -10.700 55.689 33.687 1.00 36.53 181 ALA A N 1
ATOM 1301 C CA . ALA A 1 181 ? -9.416 56.213 34.157 1.00 36.53 181 ALA A CA 1
ATOM 1302 C C . ALA A 1 181 ? -8.252 55.207 33.946 1.00 36.53 181 ALA A C 1
ATOM 1304 O O . ALA A 1 181 ? -8.465 53.999 33.882 1.00 36.53 181 ALA A O 1
ATOM 1305 N N . ALA A 1 182 ? -7.023 55.728 33.916 1.00 34.12 182 ALA A N 1
ATOM 1306 C CA . ALA A 1 182 ? -5.741 55.025 34.118 1.00 34.12 182 ALA A CA 1
ATOM 1307 C C . ALA A 1 182 ? -5.067 55.609 35.393 1.00 34.12 182 ALA A C 1
ATOM 1309 O O . ALA A 1 182 ? -5.681 56.504 35.988 1.00 34.12 182 ALA A O 1
ATOM 1310 N N . PRO A 1 183 ? -3.823 55.251 35.803 1.00 48.06 183 PRO A N 1
ATOM 1311 C CA . PRO A 1 183 ? -2.925 54.137 35.433 1.00 48.06 183 PRO A CA 1
ATOM 1312 C C . PRO A 1 183 ? -2.955 53.053 36.556 1.00 48.06 183 PRO A C 1
ATOM 1314 O O . PRO A 1 183 ? -4.010 52.915 37.166 1.00 48.06 183 PRO A O 1
ATOM 1317 N N . ALA A 1 184 ? -1.972 52.207 36.909 1.00 39.62 184 ALA A N 1
ATOM 1318 C CA . ALA A 1 184 ? -0.555 51.947 36.561 1.00 39.62 184 ALA A CA 1
ATOM 1319 C C . ALA A 1 184 ? -0.222 50.470 36.974 1.00 39.62 184 ALA A C 1
ATOM 1321 O O . ALA A 1 184 ? -1.129 49.789 37.446 1.00 39.62 184 ALA A O 1
ATOM 1322 N N . ASP A 1 185 ? 0.974 49.862 36.904 1.00 36.09 185 ASP A N 1
ATOM 1323 C CA . ASP A 1 185 ? 2.327 50.162 36.372 1.00 36.09 185 ASP A CA 1
ATOM 1324 C C . ASP A 1 185 ? 3.094 48.806 36.215 1.00 36.09 185 ASP A C 1
ATOM 1326 O O . ASP A 1 185 ? 2.500 47.752 36.446 1.00 36.09 185 ASP A O 1
ATOM 1330 N N . GLY A 1 186 ? 4.412 48.812 35.951 1.00 37.34 186 GLY A N 1
ATOM 1331 C CA . GLY A 1 186 ? 5.325 47.764 36.450 1.00 37.34 186 GLY A CA 1
ATOM 1332 C C . GLY A 1 186 ? 5.859 46.722 35.451 1.00 37.34 186 GLY A C 1
ATOM 1333 O O . GLY A 1 186 ? 5.174 45.787 35.051 1.00 37.34 186 GLY A O 1
ATOM 1334 N N . ALA A 1 187 ? 7.155 46.862 35.159 1.00 38.72 187 ALA A N 1
ATOM 1335 C CA . ALA A 1 187 ? 8.108 45.902 34.578 1.00 38.72 187 ALA A CA 1
ATOM 1336 C C . ALA A 1 187 ? 8.174 44.524 35.328 1.00 38.72 187 ALA A C 1
ATOM 1338 O O . ALA A 1 187 ? 7.610 44.399 36.411 1.00 38.72 187 ALA A O 1
ATOM 1339 N N . ASP A 1 188 ? 8.858 43.442 34.904 1.00 37.88 188 ASP A N 1
ATOM 1340 C CA . ASP A 1 188 ? 9.885 43.212 33.866 1.00 37.88 188 ASP A CA 1
ATOM 1341 C C . ASP A 1 188 ? 10.095 41.681 33.584 1.00 37.88 188 ASP A C 1
ATOM 1343 O O . ASP A 1 188 ? 9.665 40.825 34.354 1.00 37.88 188 ASP A O 1
ATOM 1347 N N . SER A 1 189 ? 10.811 41.374 32.494 1.00 42.47 189 SER A N 1
ATOM 1348 C CA . SER A 1 189 ? 11.775 40.273 32.245 1.00 42.47 189 SER A CA 1
ATOM 1349 C C . SER A 1 189 ? 11.495 38.757 32.454 1.00 42.47 189 SER A C 1
ATOM 1351 O O . SER A 1 189 ? 11.625 38.166 33.518 1.00 42.47 189 SER A O 1
ATOM 1353 N N . THR A 1 190 ? 11.508 38.069 31.299 1.00 42.62 190 THR A N 1
ATOM 1354 C CA . THR A 1 190 ? 12.315 36.859 30.968 1.00 42.62 190 THR A CA 1
ATOM 1355 C C . THR A 1 190 ? 12.123 35.504 31.679 1.00 42.62 190 THR A C 1
ATOM 1357 O O . THR A 1 190 ? 12.493 35.315 32.834 1.00 42.62 190 THR A O 1
ATOM 1360 N N . LYS A 1 191 ? 11.805 34.476 30.868 1.00 41.16 191 LYS A N 1
ATOM 1361 C CA . LYS A 1 191 ? 12.586 33.225 30.615 1.00 41.16 191 LYS A CA 1
ATOM 1362 C C . LYS A 1 191 ? 11.687 32.227 29.870 1.00 41.16 191 LYS A C 1
ATOM 1364 O O . LYS A 1 191 ? 10.544 32.050 30.263 1.00 41.16 191 LYS A O 1
ATOM 1369 N N . LYS A 1 192 ? 12.089 31.595 28.763 1.00 41.44 192 LYS A N 1
ATOM 1370 C CA . LYS A 1 192 ? 12.875 30.337 28.585 1.00 41.44 192 LYS A CA 1
ATOM 1371 C C . LYS A 1 192 ? 12.356 29.760 27.231 1.00 41.44 192 LYS A C 1
ATOM 1373 O O . LYS A 1 192 ? 11.253 30.124 26.846 1.00 41.44 192 LYS A O 1
ATOM 1378 N N . ALA A 1 193 ? 12.968 28.839 26.487 1.00 40.75 193 ALA A N 1
ATOM 1379 C CA . ALA A 1 193 ? 14.282 28.185 26.458 1.00 40.75 193 ALA A CA 1
ATOM 1380 C C . ALA A 1 193 ? 14.420 27.468 25.092 1.00 40.75 193 ALA A C 1
ATOM 1382 O O . ALA A 1 193 ? 13.384 27.177 24.513 1.00 40.75 193 ALA A O 1
ATOM 1383 N N . ALA A 1 194 ? 15.653 27.087 24.717 1.00 43.12 194 ALA A N 1
ATOM 1384 C CA . ALA A 1 194 ? 16.052 25.842 24.020 1.00 43.12 194 ALA A CA 1
ATOM 1385 C C . ALA A 1 194 ? 15.336 25.405 22.703 1.00 43.12 194 ALA A C 1
ATOM 1387 O O . ALA A 1 194 ? 14.133 25.548 22.539 1.00 43.12 194 ALA A O 1
ATOM 1388 N N . ALA A 1 195 ? 16.016 24.780 21.739 1.00 40.34 195 ALA A N 1
ATOM 1389 C CA . ALA A 1 195 ? 17.379 24.230 21.700 1.00 40.34 195 ALA A CA 1
ATOM 1390 C C . ALA A 1 195 ? 18.032 24.486 20.331 1.00 40.34 195 ALA A C 1
ATOM 1392 O O . ALA A 1 195 ? 17.269 24.701 19.363 1.00 40.34 195 ALA A O 1
#

Nearest PDB structures (foldseek):
  6vpw-assembly1_A  TM=8.742E-01  e=1.330E-13  Vibrio vulnificus CMCP6
  3hm4-assembly1_B  TM=8.518E-01  e=7.696E-14  Oleidesulfovibrio alaskensis G20
  6vpw-assembly1_B  TM=8.344E-01  e=2.595E-13  Vibrio vulnificus CMCP6
  3h4y-assembly1_A-2  TM=8.395E-01  e=5.062E-13  Nitratidesulfovibrio vulgaris str. Hildenborough
  1xko-assembly1_A  TM=8.112E-01  e=1.178E-13  Thermotoga maritima

Radius of gyration: 26.3 Å; Cα contacts (8 Å, |Δi|>4): 322; chains: 1; bounding box: 56×74×56 Å

pLDDT: mean 81.75, std 22.81, range [30.36, 97.81]

Solvent-accessible surface area (backbone atoms only — not comparable to full-atom values): 11708 Å² total; per-residue (Å²): 135,66,64,66,71,47,53,27,50,57,53,22,46,52,50,45,26,61,73,63,34,65,49,78,71,42,84,48,80,68,41,75,59,58,84,85,58,63,53,40,80,74,18,45,38,22,33,36,33,44,35,35,62,17,39,33,40,41,41,33,43,34,23,28,71,68,44,47,34,51,50,25,18,46,56,71,75,47,91,53,93,66,91,45,69,69,40,46,50,43,43,25,50,51,54,43,52,26,52,65,47,16,44,75,59,36,70,71,55,68,51,49,70,53,76,54,44,76,44,50,36,82,72,64,84,72,71,83,99,52,70,42,38,34,34,39,33,42,43,96,79,47,60,37,32,44,33,43,31,66,42,83,42,77,74,79,78,72,82,79,83,78,85,78,90,86,84,85,90,84,84,89,86,85,86,87,85,90,79,90,84,82,89,87,83,83,88,82,86,91,87,88,76,89,131

Sequence (195 aa):
MNVAYINPFLTATTNVFQTMVKMPIRLGKPCLRDESQRLYKLCPLSAVIALSGAANGVVVMCLTPRVALTMASALAGRTFEKVDDEVRDALGEIVNMIAGSAKKDLPGGLVTISTPRLVDTAQVAYPAGRPVISIPFDTSVGRFIIEVSLKEEAAAQSPSSGGAAQGGSGAKTAAPAGNAAAPADGADSTKKAAA

Secondary structure (DSSP, 8-state):
--GGGTHHHHHHHHHHHHHTS----EE---EE--TTS-GGGT--EEEEEEEEESEEEEEEEEE-HHHHHHHHHHHHTS--SS--HHHHHHHHHHHHHHHHHHTTS-TTS-EEEPPPEEEEGGG-PPPTT---EEEEEE-SS-EEEEEEEEEE-PPP---------------------------------------